Protein AF-A0A1V5RMJ8-F1 (afdb_monomer)

Neares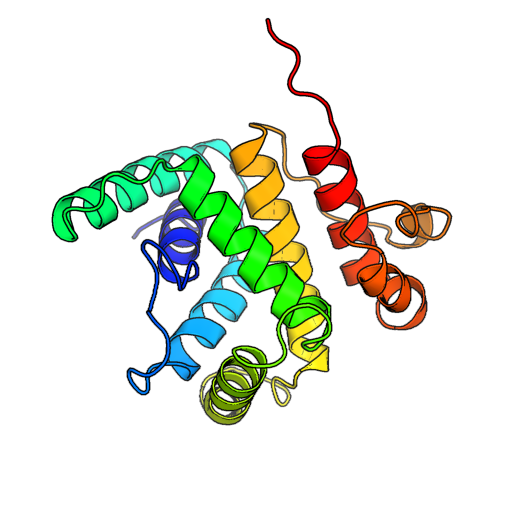t PDB structures (foldseek):
  7vg4-assembly3_E  TM=1.752E-01  e=7.466E-01  Methylorubrum extorquens AM1
  7vg4-assembly1_A  TM=1.745E-01  e=5.698E-01  Methylorubrum extorquens AM1
  2pfd-assembly1_A  TM=2.226E-01  e=5.421E+00  Rattus norvegicus

pLDDT: mean 91.09, std 10.76, range [34.94, 98.69]

Radius of gyration: 15.75 Å; Cα contacts (8 Å, |Δi|>4): 269; chains: 1; bounding box: 41×37×42 Å

Mean predicted aligned error: 4.48 Å

Foldseek 3Di:
DDDLLLVLLLLLLQLLQVALHPHPPPPCLLVNLVSLVSNLVSLVVDDDLVSNLVNNQVNRVVSCVVVVHPDDSLVSLVSLLVSLLCLLLCNPVPVPCSVSNQVNQQVCQVPDPDDRRHSLVSNQSSLSSLLSSLCSNLVHDDDQCPDLVVCLPPQCCPDPSNSSNVCSVSPSRSSSSNSNSRVSVPPDPPPD

Secondary structure (DSSP, 8-state):
---HHHHHHHHHHHH-TTTTSPPTTSS-HHHHHHHHHHHHHHHHH---HHHHHHHHHHHHHHHHHHHT----HHHHHHHHHHHHHHHHTTTSS-TTTHHHHHHHHHHHTTTSSSS---HHHHHHHHHHHHHHHHHHHHT------S-GGGGTT---TTSTTGGGGGHHHH-HHHHHHHHHHHHHHHS-----

Structure (mmCIF, N/CA/C/O backbone):
data_AF-A0A1V5RMJ8-F1
#
_entry.id   AF-A0A1V5RMJ8-F1
#
loop_
_atom_site.group_PDB
_atom_site.id
_atom_site.type_symbol
_atom_site.label_atom_id
_atom_site.label_alt_id
_atom_site.label_comp_id
_atom_site.label_asym_id
_atom_site.label_entity_id
_atom_site.label_seq_id
_atom_site.pdbx_PDB_ins_code
_atom_site.Cartn_x
_atom_site.Cartn_y
_atom_site.Cartn_z
_atom_site.occupancy
_atom_site.B_iso_or_equiv
_atom_site.auth_seq_id
_atom_site.auth_comp_id
_atom_site.auth_asym_id
_atom_site.auth_atom_id
_atom_site.pdbx_PDB_model_num
ATOM 1 N N . MET A 1 1 ? -14.281 -21.823 2.923 1.00 58.56 1 MET A N 1
ATOM 2 C CA . MET A 1 1 ? -13.078 -21.039 3.274 1.00 58.56 1 MET A CA 1
ATOM 3 C C . MET A 1 1 ? -13.040 -19.842 2.336 1.00 58.56 1 MET A C 1
ATOM 5 O O . MET A 1 1 ? -13.283 -20.073 1.155 1.00 58.56 1 MET A O 1
ATOM 9 N N . PRO A 1 2 ? -12.862 -18.602 2.822 1.00 77.19 2 PRO A N 1
ATOM 10 C CA . PRO A 1 2 ? -12.772 -17.433 1.944 1.00 77.19 2 PRO A CA 1
ATOM 11 C C . PRO A 1 2 ? -11.585 -17.572 0.977 1.00 77.19 2 PRO A C 1
ATOM 13 O O . PRO A 1 2 ? -10.580 -18.192 1.327 1.00 77.19 2 PRO A O 1
ATOM 16 N N . SER A 1 3 ? -11.717 -17.046 -0.245 1.00 93.12 3 SER A N 1
ATOM 17 C CA . SER A 1 3 ? -10.633 -17.066 -1.237 1.00 93.12 3 SER A CA 1
ATOM 18 C C . SER A 1 3 ? -9.528 -16.072 -0.864 1.00 93.12 3 SER A C 1
ATOM 20 O O . SER A 1 3 ? -9.766 -15.126 -0.111 1.00 93.12 3 SER A O 1
ATOM 22 N N . VAL A 1 4 ? -8.328 -16.252 -1.428 1.00 95.94 4 VAL A N 1
ATOM 23 C CA . VAL A 1 4 ? -7.206 -15.302 -1.281 1.00 95.94 4 VAL A CA 1
ATOM 24 C C . VAL A 1 4 ? -7.641 -13.882 -1.655 1.00 95.94 4 VAL A C 1
ATOM 26 O O . VAL A 1 4 ? -7.350 -12.940 -0.921 1.00 95.94 4 VAL A O 1
ATOM 29 N N . ASN A 1 5 ? -8.409 -13.740 -2.740 1.00 96.44 5 ASN A N 1
ATOM 30 C CA . ASN A 1 5 ? -8.900 -12.449 -3.221 1.00 96.44 5 ASN A CA 1
ATOM 31 C C . ASN A 1 5 ? -9.847 -11.777 -2.212 1.00 96.44 5 ASN A C 1
ATOM 33 O O . ASN A 1 5 ? -9.722 -10.581 -1.951 1.00 96.44 5 ASN A O 1
ATOM 37 N N . CYS A 1 6 ? -10.753 -12.547 -1.596 1.00 95.38 6 CYS A N 1
ATOM 38 C CA . CYS A 1 6 ? -11.659 -12.024 -0.572 1.00 95.38 6 CYS A CA 1
ATOM 39 C C . CYS A 1 6 ? -10.901 -11.547 0.672 1.00 95.38 6 CYS A C 1
ATOM 41 O O . CYS A 1 6 ? -11.160 -10.455 1.177 1.00 95.38 6 CYS A O 1
ATOM 43 N N . ILE A 1 7 ? -9.939 -12.347 1.144 1.00 96.44 7 ILE A N 1
ATOM 44 C CA . ILE A 1 7 ? -9.123 -11.993 2.314 1.00 96.44 7 ILE A CA 1
ATOM 45 C C . ILE A 1 7 ? -8.315 -10.725 2.019 1.00 96.44 7 ILE A C 1
ATOM 47 O O . ILE A 1 7 ? -8.260 -9.830 2.855 1.00 96.44 7 ILE A O 1
ATOM 51 N N . LEU A 1 8 ? -7.728 -10.603 0.826 1.00 97.75 8 LEU A N 1
ATOM 52 C CA . LEU A 1 8 ? -6.955 -9.420 0.448 1.00 97.75 8 LEU A CA 1
ATOM 53 C C . LEU A 1 8 ? -7.797 -8.131 0.481 1.00 97.75 8 LEU A C 1
ATOM 55 O O . LEU A 1 8 ? -7.338 -7.112 1.001 1.00 97.75 8 LEU A O 1
ATOM 59 N N . GLY A 1 9 ? -9.034 -8.181 -0.025 1.00 96.25 9 GLY A N 1
ATOM 60 C CA . GLY A 1 9 ? -9.959 -7.044 0.020 1.00 96.25 9 GLY A CA 1
ATOM 61 C C . GLY A 1 9 ? -10.303 -6.605 1.449 1.00 96.25 9 GLY A C 1
ATOM 62 O O . GLY A 1 9 ? -10.289 -5.413 1.742 1.00 96.25 9 GLY A O 1
ATOM 63 N N . ASP A 1 10 ? -10.541 -7.559 2.351 1.00 95.25 10 ASP A N 1
ATOM 64 C CA . ASP A 1 10 ? -10.806 -7.306 3.778 1.00 95.25 10 ASP A CA 1
ATOM 65 C C . ASP A 1 10 ? -9.582 -6.722 4.512 1.00 95.25 10 ASP A C 1
ATOM 67 O O . ASP A 1 10 ? -9.664 -5.745 5.263 1.00 95.25 10 ASP A O 1
ATOM 71 N N . LYS A 1 11 ? -8.392 -7.259 4.230 1.00 95.94 11 LYS A N 1
ATOM 72 C CA . LYS A 1 11 ? -7.144 -6.779 4.836 1.00 95.94 11 LYS A CA 1
ATOM 73 C C . LYS A 1 11 ? -6.843 -5.324 4.485 1.00 95.94 11 LYS A C 1
ATOM 75 O O . LYS A 1 11 ? -6.402 -4.570 5.354 1.00 95.94 11 LYS A O 1
ATOM 80 N N . LEU A 1 12 ? -7.138 -4.902 3.254 1.00 95.56 12 LEU A N 1
ATOM 81 C CA . LEU A 1 12 ? -7.001 -3.503 2.838 1.00 95.56 12 LEU A CA 1
ATOM 82 C C . LEU A 1 12 ? -7.862 -2.553 3.677 1.00 95.56 12 LEU A C 1
ATOM 84 O O . LEU A 1 12 ? -7.370 -1.501 4.089 1.00 95.56 12 LEU A O 1
ATOM 88 N N . THR A 1 13 ? -9.117 -2.915 3.970 1.00 93.94 13 THR A N 1
ATOM 89 C CA . THR A 1 13 ? -10.000 -2.061 4.784 1.00 93.94 13 THR A CA 1
ATOM 90 C C . THR A 1 13 ? -9.520 -1.946 6.227 1.00 93.94 13 THR A C 1
ATOM 92 O O . THR A 1 13 ? -9.676 -0.889 6.838 1.00 93.94 13 THR A O 1
ATOM 95 N N . ALA A 1 14 ? -8.882 -2.994 6.756 1.00 94.06 14 ALA A N 1
ATOM 96 C CA . ALA A 1 14 ? -8.317 -3.008 8.103 1.00 94.06 14 ALA A CA 1
ATOM 97 C C . ALA A 1 14 ? -7.008 -2.196 8.235 1.00 94.06 14 ALA A C 1
ATOM 99 O O . ALA A 1 14 ? -6.662 -1.769 9.340 1.00 94.06 14 ALA A O 1
ATOM 100 N N . PHE A 1 15 ? -6.289 -1.959 7.132 1.00 96.12 15 PHE A N 1
ATOM 101 C CA . PHE A 1 15 ? -5.010 -1.237 7.123 1.00 96.12 15 PHE A CA 1
ATOM 102 C C . PHE A 1 15 ? -5.142 0.297 7.043 1.00 96.12 15 PHE A C 1
ATOM 104 O O . PHE A 1 15 ? -4.156 0.973 7.288 1.00 96.12 15 PHE A O 1
ATOM 111 N N . ALA A 1 16 ? -6.315 0.863 6.733 1.00 93.44 16 ALA A N 1
ATOM 112 C CA . ALA A 1 16 ? -6.525 2.308 6.535 1.00 93.44 16 ALA A CA 1
ATOM 113 C C . ALA A 1 16 ? -6.766 3.077 7.867 1.00 93.44 16 ALA A C 1
ATOM 115 O O . ALA A 1 16 ? -7.908 3.141 8.332 1.00 93.44 16 ALA A O 1
ATOM 116 N N . PRO A 1 17 ? -5.738 3.636 8.539 1.00 91.12 17 PRO A N 1
ATOM 117 C CA . PRO A 1 17 ? -5.807 3.966 9.969 1.00 91.12 17 PRO A CA 1
ATOM 118 C C . PRO A 1 17 ? -6.638 5.215 10.312 1.00 91.12 17 PRO A C 1
ATOM 120 O O . PRO A 1 17 ? -7.010 5.395 11.472 1.00 91.12 17 PRO A O 1
ATOM 123 N N . HIS A 1 18 ? -6.958 6.065 9.334 1.00 91.81 18 HIS A N 1
ATOM 124 C CA . HIS A 1 18 ? -7.747 7.289 9.520 1.00 91.81 18 HIS A CA 1
ATOM 125 C C . HIS A 1 18 ? -9.207 7.140 9.079 1.00 91.81 18 HIS A C 1
ATOM 127 O O . HIS A 1 18 ? -9.974 8.103 9.142 1.00 91.81 18 HIS A O 1
ATOM 133 N N . THR A 1 19 ? -9.600 5.954 8.612 1.00 93.44 19 THR A N 1
ATOM 134 C CA . THR A 1 19 ? -10.944 5.686 8.092 1.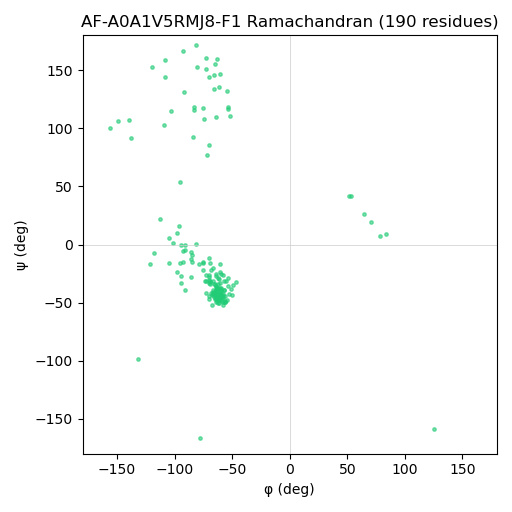00 93.44 19 THR A CA 1
ATOM 135 C C . THR A 1 19 ? -11.535 4.402 8.685 1.00 93.44 19 THR A C 1
ATOM 137 O O . THR A 1 19 ? -12.073 4.420 9.795 1.00 93.44 19 THR A O 1
ATOM 140 N N . THR A 1 20 ? -11.474 3.279 7.968 1.00 93.25 20 THR A N 1
ATOM 141 C CA . THR A 1 20 ? -12.082 2.001 8.383 1.00 93.25 20 THR A CA 1
ATOM 142 C C . THR A 1 20 ? -11.133 1.096 9.152 1.00 93.25 20 THR A C 1
ATOM 144 O O . THR A 1 20 ? -11.573 0.134 9.771 1.00 93.25 20 THR A O 1
ATOM 147 N N . GLY A 1 21 ? -9.838 1.372 9.119 1.00 89.75 21 GLY A N 1
ATOM 148 C CA . GLY A 1 21 ? -8.823 0.509 9.693 1.00 89.75 21 GLY A CA 1
ATOM 149 C C . GLY A 1 21 ? -8.705 0.608 11.207 1.00 89.75 21 GLY A C 1
ATOM 150 O O . GLY A 1 21 ? -9.571 1.130 11.926 1.00 89.75 21 GLY A O 1
ATOM 151 N N . ILE A 1 22 ? -7.607 0.044 11.695 1.00 88.19 22 ILE A N 1
ATOM 152 C CA . ILE A 1 22 ? -7.224 0.091 13.103 1.00 88.19 22 ILE A CA 1
ATOM 153 C C . ILE A 1 22 ? -6.680 1.496 13.400 1.00 88.19 22 ILE A C 1
ATOM 155 O O . ILE A 1 22 ? -5.661 1.871 12.820 1.00 88.19 22 ILE A O 1
ATOM 159 N N . PRO A 1 23 ? -7.325 2.273 14.289 1.00 87.06 23 PRO A N 1
ATOM 160 C CA . PRO A 1 23 ? -6.868 3.619 14.592 1.00 87.06 23 PRO A CA 1
ATOM 161 C C . PRO A 1 23 ? -5.594 3.594 15.439 1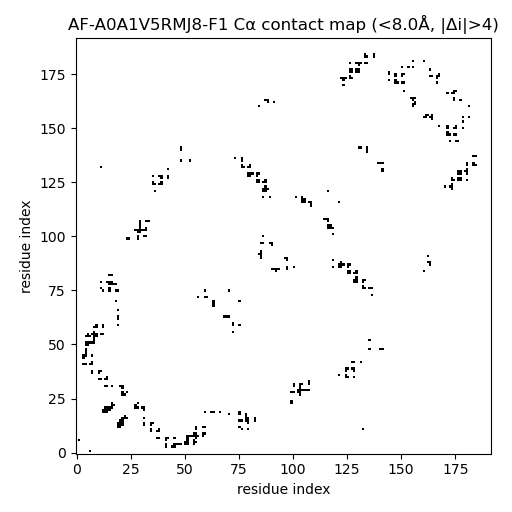.00 87.06 23 PRO A C 1
ATOM 163 O O . PRO A 1 23 ? -5.360 2.686 16.247 1.00 87.06 23 PRO A O 1
ATOM 166 N N . PHE A 1 24 ? -4.796 4.641 15.278 1.00 84.62 24 PHE A N 1
ATOM 167 C CA . PHE A 1 24 ? -3.608 4.892 16.081 1.00 84.62 24 PHE A CA 1
ATOM 168 C C . PHE A 1 24 ? -3.915 5.160 17.556 1.00 84.62 24 PHE A C 1
ATOM 170 O O . PHE A 1 24 ? -4.997 5.628 17.910 1.00 84.62 24 PHE A O 1
ATOM 177 N N . GLY A 1 25 ? -2.936 4.893 18.427 1.00 79.69 25 GLY A N 1
ATOM 178 C CA . GLY A 1 25 ? -2.992 5.286 19.838 1.00 79.69 25 GLY A CA 1
ATOM 179 C C . GLY A 1 25 ? -3.867 4.383 20.710 1.00 79.69 25 GLY A C 1
ATOM 180 O O . GLY A 1 25 ? -4.068 4.678 21.885 1.00 79.69 25 GLY A O 1
ATOM 181 N N . MET A 1 26 ? -4.361 3.268 20.165 1.00 84.31 26 MET A N 1
ATOM 182 C CA . MET A 1 26 ? -5.138 2.266 20.907 1.00 84.31 26 MET A CA 1
ATOM 183 C C . MET A 1 26 ? -4.297 1.069 21.379 1.00 84.31 26 MET A C 1
ATOM 185 O O . MET A 1 26 ? -4.857 0.058 21.807 1.00 84.31 26 MET A O 1
ATOM 189 N N . GLY A 1 27 ? -2.965 1.135 21.260 1.00 84.56 27 GLY A N 1
ATOM 190 C CA . GLY A 1 27 ? -2.071 0.021 21.602 1.00 84.56 27 GLY A CA 1
ATOM 191 C C . GLY A 1 27 ? -2.152 -1.150 20.616 1.00 84.56 27 GLY A C 1
ATOM 192 O O . GLY A 1 27 ? -1.792 -2.277 20.958 1.00 84.56 27 GLY A O 1
ATOM 193 N N . LYS A 1 28 ? -2.671 -0.904 19.405 1.00 89.50 28 LYS A N 1
ATOM 194 C CA . LYS A 1 28 ? -2.880 -1.898 18.338 1.00 89.50 28 LYS A CA 1
ATOM 195 C C . LYS A 1 28 ? -1.980 -1.658 17.123 1.00 89.50 28 LYS A C 1
ATOM 197 O O . LYS A 1 28 ? -2.258 -2.152 16.034 1.00 89.50 28 LYS A O 1
ATOM 202 N N . GLU A 1 29 ? -0.872 -0.945 17.300 1.00 91.19 29 GLU A N 1
ATOM 203 C CA . GLU A 1 29 ? 0.074 -0.616 16.227 1.00 91.19 29 GLU A CA 1
ATOM 204 C C . GLU A 1 29 ? 0.669 -1.880 15.583 1.00 91.19 29 GLU A C 1
ATOM 206 O O . GLU A 1 29 ? 0.897 -1.927 14.376 1.00 91.19 29 GLU A O 1
ATOM 211 N N . LEU A 1 30 ? 0.858 -2.943 16.373 1.00 91.19 30 LEU A N 1
ATOM 212 C CA . LEU A 1 30 ? 1.241 -4.266 15.872 1.00 91.19 30 LEU A CA 1
ATOM 213 C C . LEU A 1 30 ? 0.230 -4.805 14.851 1.00 91.19 30 LEU A C 1
ATOM 215 O O . LEU A 1 30 ? 0.620 -5.354 13.825 1.00 91.19 30 LEU A O 1
ATOM 219 N N . GLU A 1 31 ? -1.063 -4.649 15.120 1.00 91.81 31 GLU A N 1
ATOM 220 C CA . GLU A 1 31 ? -2.112 -5.186 14.258 1.00 91.81 31 GLU A CA 1
ATOM 221 C C . GLU A 1 31 ? -2.178 -4.450 12.915 1.00 91.81 31 GLU A C 1
ATOM 223 O O . GLU A 1 31 ? -2.442 -5.096 11.903 1.00 91.81 31 GLU A O 1
ATOM 228 N N . ILE A 1 32 ? -1.848 -3.150 12.874 1.00 93.19 32 ILE A N 1
ATOM 229 C CA . ILE A 1 32 ? -1.688 -2.386 11.621 1.00 93.19 32 ILE A CA 1
ATOM 230 C C . ILE A 1 32 ? -0.562 -2.994 10.773 1.00 93.19 32 ILE A C 1
ATOM 232 O O . ILE A 1 32 ? -0.742 -3.259 9.585 1.00 93.19 32 ILE A O 1
ATOM 236 N N . ILE A 1 33 ? 0.593 -3.271 11.387 1.00 93.75 33 ILE A N 1
ATOM 237 C CA . ILE A 1 33 ? 1.746 -3.842 10.677 1.00 93.75 33 ILE A CA 1
ATOM 238 C C . ILE A 1 33 ? 1.491 -5.292 10.244 1.00 93.75 33 ILE A C 1
ATOM 240 O O . ILE A 1 33 ? 1.946 -5.692 9.172 1.00 93.75 33 ILE A O 1
ATOM 244 N N . LYS A 1 34 ? 0.715 -6.067 11.011 1.00 93.00 34 LYS A N 1
ATOM 245 C CA . LYS A 1 34 ? 0.242 -7.3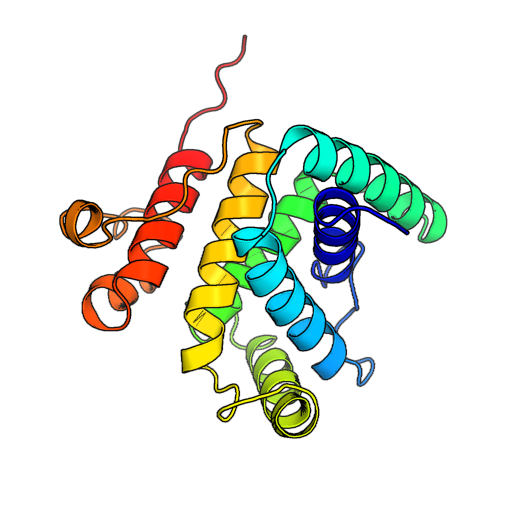88 10.570 1.00 93.00 34 LYS A CA 1
ATOM 246 C C . LYS A 1 34 ? -0.646 -7.285 9.332 1.00 93.00 34 LYS A C 1
ATOM 248 O O . LYS A 1 34 ? -0.440 -8.066 8.410 1.00 93.00 34 LYS A O 1
ATOM 253 N N . GLN A 1 35 ? -1.559 -6.306 9.263 1.00 95.88 35 GLN A N 1
ATOM 254 C CA . GLN A 1 35 ? -2.359 -6.111 8.046 1.00 95.88 35 GLN A CA 1
ATOM 255 C C . GLN A 1 35 ? -1.461 -5.812 6.841 1.00 95.88 35 GLN A C 1
ATOM 257 O O . GLN A 1 35 ? -1.635 -6.432 5.799 1.00 95.88 35 GLN A O 1
ATOM 262 N N . LEU A 1 36 ? -0.461 -4.933 6.988 1.00 96.50 36 LEU A N 1
ATOM 263 C CA . LEU A 1 36 ? 0.496 -4.631 5.916 1.00 96.50 36 LEU A CA 1
ATOM 264 C C . LEU A 1 36 ? 1.247 -5.881 5.428 1.00 96.50 36 LEU A C 1
ATOM 266 O O . LEU A 1 36 ? 1.394 -6.094 4.223 1.00 96.50 36 LEU A O 1
ATOM 270 N N . TYR A 1 37 ? 1.739 -6.692 6.366 1.00 93.88 37 TYR A N 1
ATOM 271 C CA . TYR A 1 37 ? 2.435 -7.936 6.051 1.00 93.88 37 TYR A CA 1
ATOM 272 C C . TYR A 1 37 ? 1.517 -8.913 5.304 1.00 93.88 37 TYR A C 1
ATOM 274 O O . TYR A 1 37 ? 1.880 -9.391 4.228 1.00 93.88 37 TYR A O 1
ATOM 282 N N . ASP A 1 38 ? 0.311 -9.148 5.831 1.00 95.00 38 ASP A N 1
ATOM 283 C CA . ASP A 1 38 ? -0.683 -10.037 5.226 1.00 95.00 38 ASP A CA 1
ATOM 284 C C . ASP A 1 38 ? -1.057 -9.575 3.811 1.00 95.00 38 ASP A C 1
ATOM 286 O O . ASP A 1 38 ? -1.076 -10.391 2.891 1.00 95.00 38 ASP A O 1
ATOM 290 N N . ILE A 1 39 ? -1.292 -8.271 3.607 1.00 97.38 39 ILE A N 1
ATOM 291 C CA . ILE A 1 39 ? -1.570 -7.692 2.283 1.00 97.38 39 ILE A CA 1
ATOM 292 C C . ILE A 1 39 ? -0.434 -8.020 1.321 1.00 97.38 39 ILE A C 1
ATOM 294 O O . ILE A 1 39 ? -0.695 -8.514 0.228 1.00 97.38 39 ILE A O 1
ATOM 298 N N . SER A 1 40 ? 0.820 -7.791 1.715 1.00 94.94 40 SER A N 1
ATOM 299 C CA . SER A 1 40 ? 1.967 -8.054 0.842 1.00 94.94 40 SER A CA 1
ATOM 300 C C . SER A 1 40 ? 2.064 -9.519 0.422 1.00 94.94 40 SER A C 1
ATOM 302 O O . SER A 1 40 ? 2.385 -9.790 -0.732 1.00 94.94 40 SER A O 1
ATOM 304 N N . VAL A 1 41 ? 1.791 -10.457 1.332 1.00 93.62 41 VAL A N 1
ATOM 305 C CA . VAL A 1 41 ? 1.812 -11.898 1.030 1.00 93.62 41 VAL A CA 1
ATOM 306 C C . VAL A 1 41 ? 0.643 -12.282 0.120 1.00 93.62 41 VAL A C 1
ATOM 308 O O . VAL A 1 41 ? 0.818 -13.004 -0.861 1.00 93.62 41 VAL A O 1
ATOM 311 N N . LEU A 1 42 ? -0.556 -11.781 0.413 1.00 96.62 42 LEU A N 1
ATOM 312 C CA . LEU A 1 42 ? -1.766 -12.082 -0.353 1.00 96.62 42 LEU A CA 1
ATOM 313 C C . LEU A 1 42 ? -1.737 -11.451 -1.751 1.00 96.62 42 LEU A C 1
ATOM 315 O O . LEU A 1 42 ? -2.219 -12.065 -2.699 1.00 96.62 42 LEU A O 1
ATOM 319 N N . VAL A 1 43 ? -1.128 -10.271 -1.909 1.00 96.38 43 VAL A N 1
ATOM 320 C CA . VAL A 1 43 ? -0.870 -9.640 -3.215 1.00 96.38 43 VAL A CA 1
ATOM 321 C C . VAL A 1 43 ? -0.052 -10.559 -4.111 1.00 96.38 43 VAL A C 1
ATOM 323 O O . VAL A 1 43 ? -0.336 -10.665 -5.302 1.00 96.38 43 VAL A O 1
ATOM 326 N N . ASP A 1 44 ? 0.932 -11.270 -3.576 1.00 93.75 44 ASP A N 1
ATOM 327 C CA . ASP A 1 44 ? 1.728 -12.176 -4.400 1.00 93.75 44 ASP A CA 1
ATOM 328 C C . ASP A 1 44 ? 0.917 -13.405 -4.844 1.00 93.75 44 ASP A C 1
ATOM 330 O O . ASP A 1 44 ? 1.140 -13.913 -5.946 1.00 93.75 44 ASP A O 1
ATOM 334 N N . ALA A 1 45 ? -0.088 -13.812 -4.062 1.00 94.81 45 ALA A N 1
ATOM 335 C CA . ALA A 1 45 ? -0.923 -14.989 -4.306 1.00 94.81 45 ALA A CA 1
ATOM 336 C C . ALA A 1 45 ? -2.254 -14.723 -5.044 1.00 94.81 45 ALA A C 1
ATOM 338 O O . ALA A 1 45 ? -2.862 -15.677 -5.523 1.00 94.81 45 ALA A O 1
ATOM 339 N N . HIS A 1 46 ? -2.72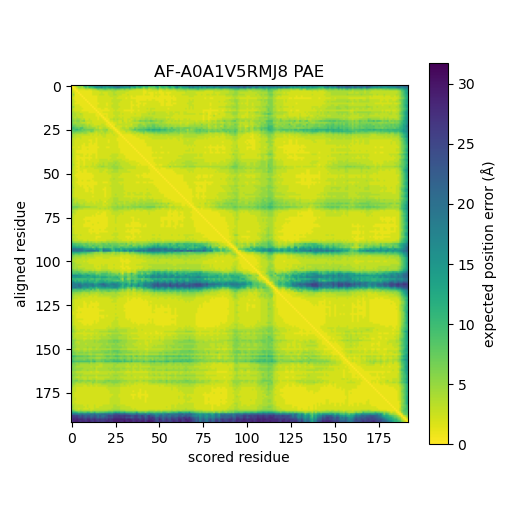7 -13.474 -5.135 1.00 96.44 46 HIS A N 1
ATOM 340 C CA . HIS A 1 46 ? -4.027 -13.164 -5.749 1.00 96.44 46 HIS A CA 1
ATOM 341 C C . HIS A 1 46 ? -4.046 -13.477 -7.254 1.00 96.44 46 HIS A C 1
ATOM 343 O O . HIS A 1 46 ? -3.058 -13.272 -7.962 1.00 96.44 46 HIS A O 1
ATOM 349 N N . ASP A 1 47 ? -5.180 -13.918 -7.776 1.00 94.75 47 ASP A N 1
ATOM 350 C CA . ASP A 1 47 ? -5.331 -14.274 -9.194 1.00 94.75 47 ASP A CA 1
ATOM 351 C C . ASP A 1 47 ? -6.424 -13.470 -9.910 1.00 94.75 47 ASP A C 1
ATOM 353 O O . ASP A 1 47 ? -6.401 -13.374 -11.137 1.00 94.75 47 ASP A O 1
ATOM 357 N N . ASN A 1 48 ? -7.329 -12.827 -9.165 1.00 95.06 48 ASN A N 1
ATOM 358 C CA . ASN A 1 48 ? -8.419 -12.039 -9.725 1.00 95.06 48 ASN A CA 1
ATOM 359 C C . ASN A 1 48 ? -8.647 -10.741 -8.936 1.00 95.06 48 ASN A C 1
ATOM 361 O O . ASN A 1 48 ? -9.192 -10.739 -7.831 1.00 95.06 48 ASN A O 1
ATOM 365 N N . LEU A 1 49 ? -8.258 -9.613 -9.534 1.00 96.50 49 LEU A N 1
ATOM 366 C CA . LEU A 1 49 ? -8.402 -8.291 -8.924 1.00 96.50 49 LEU A CA 1
ATOM 367 C C . LEU A 1 49 ? -9.866 -7.819 -8.836 1.00 96.50 49 LEU A C 1
ATOM 369 O O . LEU A 1 49 ? -10.196 -7.042 -7.941 1.00 96.50 49 LEU A O 1
ATOM 373 N N . ASP A 1 50 ? -10.759 -8.287 -9.713 1.00 96.38 50 ASP A N 1
ATOM 374 C CA . ASP A 1 50 ? -12.182 -7.931 -9.633 1.00 96.38 50 ASP A CA 1
ATOM 375 C C . ASP A 1 50 ? -12.863 -8.587 -8.425 1.00 96.38 50 ASP A C 1
ATOM 377 O O . ASP A 1 50 ? -13.705 -7.958 -7.775 1.00 96.38 50 ASP A O 1
ATOM 381 N N . ASP A 1 51 ? -12.438 -9.796 -8.047 1.00 96.75 51 ASP A N 1
ATOM 382 C CA . ASP A 1 51 ? -12.884 -10.439 -6.806 1.00 96.75 51 ASP A CA 1
ATOM 383 C C . ASP A 1 51 ? -12.365 -9.678 -5.576 1.00 96.75 51 ASP A C 1
ATOM 385 O O . ASP A 1 51 ? -13.119 -9.454 -4.624 1.00 96.75 51 ASP A O 1
ATOM 389 N N . VAL A 1 52 ? -11.103 -9.219 -5.611 1.00 98.00 52 VAL A N 1
ATOM 390 C CA . VAL A 1 52 ? -10.526 -8.361 -4.556 1.00 98.00 52 VAL A CA 1
ATOM 391 C C . VAL A 1 52 ? -11.350 -7.085 -4.414 1.00 98.00 52 VAL A C 1
ATOM 393 O O . VAL A 1 52 ? -11.737 -6.727 -3.303 1.00 98.00 52 VAL A O 1
ATOM 396 N N . TYR A 1 53 ? -11.660 -6.415 -5.527 1.00 97.88 53 TYR A N 1
ATOM 397 C CA . TYR A 1 53 ? -12.446 -5.184 -5.518 1.00 97.88 53 TYR A CA 1
ATOM 398 C C . TYR A 1 53 ? -13.868 -5.401 -5.002 1.00 97.88 53 TYR A C 1
ATOM 400 O O . TYR A 1 53 ? -14.350 -4.626 -4.179 1.00 97.88 53 TYR A O 1
ATOM 408 N N . THR A 1 54 ? -14.541 -6.457 -5.458 1.00 97.19 54 THR A N 1
ATOM 409 C CA . THR A 1 54 ? -15.907 -6.778 -5.022 1.00 97.19 54 THR A CA 1
ATOM 410 C C . THR A 1 54 ? -15.946 -7.014 -3.516 1.00 97.19 54 THR A C 1
ATOM 412 O O . THR A 1 54 ? -16.797 -6.451 -2.823 1.00 97.19 54 THR A O 1
ATOM 415 N N . SER A 1 55 ? -14.982 -7.780 -2.998 1.00 96.75 55 SER A N 1
ATOM 416 C CA . SER A 1 55 ? -14.838 -8.011 -1.560 1.00 96.75 55 SER A CA 1
ATOM 417 C C . SER A 1 55 ? -14.523 -6.718 -0.808 1.00 96.75 55 SER A C 1
ATOM 419 O O . SER A 1 55 ? -15.178 -6.416 0.184 1.00 96.75 55 SER A O 1
ATOM 421 N N . TYR A 1 56 ? -13.580 -5.918 -1.311 1.00 98.00 56 TYR A N 1
ATOM 422 C CA . TYR A 1 56 ? -13.209 -4.628 -0.729 1.00 98.00 56 TYR A CA 1
ATOM 423 C C . TYR A 1 56 ? -14.419 -3.693 -0.596 1.00 98.00 56 TYR A C 1
ATOM 425 O O . TYR A 1 56 ? -14.673 -3.157 0.480 1.00 98.00 56 TYR A O 1
ATOM 433 N N . ILE A 1 57 ? -15.211 -3.529 -1.662 1.00 97.94 57 ILE A N 1
ATOM 434 C CA . ILE A 1 57 ? -16.397 -2.663 -1.655 1.00 97.94 57 ILE A CA 1
ATOM 435 C C . ILE A 1 57 ? -17.461 -3.168 -0.676 1.00 97.94 57 ILE A C 1
ATOM 437 O O . ILE A 1 57 ? -18.103 -2.356 -0.005 1.00 97.94 57 ILE A O 1
ATOM 441 N N . ALA A 1 58 ? -17.665 -4.483 -0.584 1.00 96.75 58 ALA A N 1
ATOM 442 C CA . ALA A 1 58 ? -18.607 -5.056 0.371 1.00 96.75 58 ALA A CA 1
ATOM 443 C C . ALA A 1 58 ? -18.166 -4.784 1.819 1.00 96.75 58 ALA A C 1
ATOM 445 O O . ALA A 1 58 ? -18.955 -4.256 2.607 1.00 96.75 58 ALA A O 1
ATOM 446 N N . THR A 1 59 ? -16.901 -5.068 2.144 1.00 96.19 59 THR A N 1
ATOM 447 C CA . THR A 1 59 ? -16.352 -4.867 3.491 1.00 96.19 59 THR A CA 1
ATOM 448 C C . THR A 1 59 ? -16.317 -3.392 3.874 1.00 96.19 59 THR A C 1
ATOM 450 O O . THR A 1 59 ? -16.791 -3.027 4.948 1.00 96.19 59 THR A O 1
ATOM 453 N N . VAL A 1 60 ? -15.831 -2.511 2.994 1.00 97.25 60 VAL A N 1
ATOM 454 C CA . VAL A 1 60 ? -15.683 -1.086 3.321 1.00 97.25 60 VAL A CA 1
ATOM 455 C C . VAL A 1 60 ? -17.038 -0.433 3.588 1.00 97.25 60 VAL A C 1
ATOM 457 O O . VAL A 1 60 ? -17.168 0.350 4.523 1.00 97.25 60 VAL A O 1
ATOM 460 N N . LYS A 1 61 ? -18.081 -0.795 2.826 1.00 96.62 61 LYS A N 1
ATOM 461 C CA . LYS A 1 61 ? -19.445 -0.296 3.051 1.00 96.62 61 LYS A CA 1
ATOM 462 C C . LYS A 1 61 ? -19.994 -0.758 4.397 1.00 96.62 61 LYS A C 1
ATOM 464 O O . LYS A 1 61 ? -20.617 0.041 5.093 1.00 96.62 61 LYS A O 1
ATOM 469 N N . ALA A 1 62 ? -19.755 -2.017 4.763 1.00 95.81 62 ALA A N 1
ATOM 470 C CA . ALA A 1 62 ? -20.169 -2.552 6.054 1.00 95.81 62 ALA A CA 1
ATOM 471 C C . ALA A 1 62 ? -19.448 -1.848 7.218 1.00 95.81 62 ALA A C 1
ATOM 473 O O . ALA A 1 62 ? -20.108 -1.400 8.154 1.00 95.81 62 ALA A O 1
ATOM 474 N N . GLU A 1 63 ? -18.127 -1.672 7.130 1.00 95.31 63 GLU A N 1
ATOM 475 C CA . GLU A 1 63 ? -17.319 -0.976 8.144 1.00 95.31 63 GLU A CA 1
ATOM 476 C C . GLU A 1 63 ? -17.714 0.497 8.302 1.00 95.31 63 GLU A C 1
ATOM 478 O O . GLU A 1 63 ? -17.890 0.982 9.421 1.00 95.31 63 GLU A O 1
ATOM 483 N N . LEU A 1 64 ? -17.895 1.220 7.192 1.00 95.81 64 LEU A N 1
ATOM 484 C CA . LEU A 1 64 ? -18.324 2.620 7.213 1.00 95.81 64 LEU A CA 1
ATOM 485 C C . LEU A 1 64 ? -19.709 2.775 7.848 1.00 95.81 64 LEU A C 1
ATOM 487 O O . LEU A 1 64 ? -19.897 3.658 8.686 1.00 95.81 64 LEU A O 1
ATOM 491 N N . ALA A 1 65 ? -20.654 1.894 7.501 1.00 95.31 65 ALA A N 1
ATOM 492 C CA . ALA A 1 65 ? -21.989 1.883 8.092 1.00 95.31 65 ALA A CA 1
ATOM 493 C C . ALA A 1 65 ? -21.942 1.573 9.595 1.00 95.31 65 ALA A C 1
ATOM 495 O O . ALA A 1 65 ? -22.564 2.284 10.383 1.00 95.31 65 ALA A O 1
ATOM 496 N N . TYR A 1 66 ? -21.163 0.566 10.002 1.00 93.31 66 TYR A N 1
ATOM 497 C CA . TYR A 1 66 ? -20.980 0.202 11.409 1.00 93.31 66 TYR A CA 1
ATOM 498 C C . TYR A 1 66 ? -20.391 1.354 12.238 1.00 93.31 66 TYR A C 1
ATOM 500 O O . TYR A 1 66 ? -20.800 1.577 13.376 1.00 93.31 66 TYR A O 1
ATOM 508 N N . ARG A 1 67 ? -19.466 2.125 11.655 1.00 92.50 67 ARG A N 1
ATOM 509 C CA . ARG A 1 67 ? -18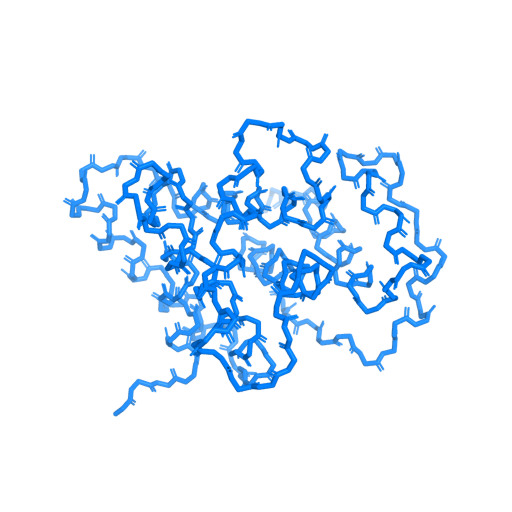.807 3.272 12.304 1.00 92.50 67 ARG A CA 1
ATOM 510 C C . ARG A 1 67 ? -19.585 4.587 12.186 1.00 92.50 67 ARG A C 1
ATOM 512 O O . ARG A 1 67 ? -19.169 5.580 12.776 1.00 92.50 67 ARG A O 1
ATOM 519 N N . GLY A 1 68 ? -20.677 4.620 11.418 1.00 93.94 68 GLY A N 1
ATOM 520 C CA . GLY A 1 68 ? -21.439 5.843 11.145 1.00 93.94 68 GLY A CA 1
ATOM 521 C C . GLY A 1 68 ? -20.658 6.898 10.350 1.00 93.94 68 GLY A C 1
ATOM 522 O O . GLY A 1 68 ? -20.923 8.093 10.485 1.00 93.94 68 GLY A O 1
ATOM 523 N N . LEU A 1 69 ? -19.676 6.484 9.542 1.00 93.56 69 LEU A N 1
ATOM 524 C CA . LEU A 1 69 ? -18.818 7.384 8.770 1.00 93.56 69 LEU A CA 1
ATOM 525 C C . LEU A 1 69 ? -19.394 7.638 7.374 1.00 93.56 69 LEU A C 1
ATOM 527 O O . LEU A 1 69 ? -19.696 6.709 6.631 1.00 93.56 69 LEU A O 1
ATOM 531 N N . SER A 1 70 ? -19.467 8.909 6.979 1.00 92.94 70 SER A N 1
ATOM 532 C CA . SER A 1 70 ? -19.870 9.333 5.627 1.00 92.94 70 SER A CA 1
ATOM 533 C C . SER A 1 70 ? -18.649 9.573 4.730 1.00 92.94 70 SER A C 1
ATOM 535 O O . SER A 1 70 ? -18.465 10.658 4.183 1.00 92.94 70 SER A O 1
ATOM 537 N N . VAL A 1 71 ? -17.772 8.573 4.633 1.00 94.81 71 VAL A N 1
ATOM 538 C CA . VAL A 1 71 ? -16.542 8.602 3.821 1.00 94.81 71 VAL A CA 1
ATOM 539 C C . VAL A 1 71 ? -16.730 7.687 2.611 1.00 94.81 71 VAL A C 1
ATOM 541 O O . VAL A 1 71 ? -17.384 6.656 2.725 1.00 94.81 71 VAL A O 1
ATOM 544 N N . SER A 1 72 ? -16.192 8.042 1.442 1.00 96.56 72 SER A N 1
ATOM 545 C CA . SER A 1 72 ? -16.309 7.185 0.255 1.00 96.56 72 SER A CA 1
ATOM 546 C C . SER A 1 72 ? -15.271 6.046 0.264 1.00 96.56 72 SER A C 1
ATOM 548 O O . SER A 1 72 ? -14.185 6.224 0.827 1.00 96.56 72 SER A O 1
ATOM 550 N N . PRO A 1 73 ? -15.543 4.893 -0.378 1.00 96.75 73 PRO A N 1
ATOM 551 C CA . PRO A 1 73 ? -14.552 3.826 -0.570 1.00 96.75 73 PRO A CA 1
ATOM 552 C C . PRO A 1 73 ? -13.224 4.315 -1.166 1.00 96.75 73 PRO A C 1
ATOM 554 O O . PRO A 1 73 ? -12.151 3.898 -0.744 1.00 96.75 73 PRO A O 1
ATOM 557 N N . GLU A 1 74 ? -13.278 5.253 -2.107 1.00 96.81 74 GLU A N 1
ATOM 558 C CA . GLU A 1 74 ? -12.105 5.856 -2.746 1.00 96.81 74 GLU A CA 1
ATOM 559 C C . GLU A 1 74 ? -11.252 6.613 -1.728 1.00 96.81 74 GLU A C 1
ATOM 561 O O . GLU A 1 74 ? -10.022 6.558 -1.767 1.00 96.81 74 GLU A O 1
ATOM 566 N N . ARG A 1 75 ? -11.893 7.289 -0.766 1.00 97.25 75 ARG A N 1
ATOM 567 C CA . ARG A 1 75 ? -11.179 7.984 0.303 1.00 97.25 75 ARG A CA 1
ATOM 568 C C . ARG A 1 75 ? -10.529 7.014 1.291 1.00 97.25 75 ARG A C 1
ATOM 570 O O . ARG A 1 75 ? -9.464 7.337 1.812 1.00 97.25 75 ARG A O 1
ATOM 577 N N . VAL A 1 76 ? -11.112 5.834 1.501 1.00 97.81 76 VAL A N 1
ATOM 578 C CA . VAL A 1 76 ? -10.484 4.749 2.277 1.00 97.81 76 VAL A CA 1
ATOM 579 C C . VAL A 1 76 ? -9.261 4.192 1.538 1.00 97.81 76 VAL A C 1
ATOM 581 O O . VAL A 1 76 ? -8.205 4.042 2.146 1.00 97.81 76 VAL A O 1
ATOM 584 N N . LEU A 1 77 ? -9.341 3.969 0.220 1.00 98.12 77 LEU A N 1
ATOM 585 C CA . LEU A 1 77 ? -8.166 3.595 -0.585 1.00 98.12 77 LEU A CA 1
ATOM 586 C C . LEU A 1 77 ? -7.069 4.667 -0.528 1.00 98.12 77 LEU A C 1
ATOM 588 O O . LEU A 1 77 ? -5.889 4.335 -0.428 1.00 98.12 77 LEU A O 1
ATOM 592 N N . GLN A 1 78 ? -7.440 5.950 -0.546 1.00 97.50 78 GLN A N 1
ATOM 593 C CA . GLN A 1 78 ? -6.475 7.041 -0.410 1.00 97.50 78 GLN A CA 1
ATOM 594 C C . GLN A 1 78 ? -5.778 7.036 0.958 1.00 97.50 78 GLN A C 1
ATOM 596 O O . GLN A 1 78 ? -4.588 7.334 1.037 1.00 97.50 78 GLN A O 1
ATOM 601 N N . ASP A 1 79 ? -6.491 6.684 2.025 1.00 96.81 79 ASP A N 1
ATOM 602 C CA . ASP A 1 79 ? -5.912 6.506 3.358 1.00 96.81 79 ASP A CA 1
ATOM 603 C C . ASP A 1 79 ? -4.907 5.338 3.380 1.00 96.81 79 ASP A C 1
ATOM 605 O O . ASP A 1 79 ? -3.775 5.505 3.836 1.00 96.81 79 ASP A O 1
ATOM 609 N N . THR A 1 80 ? -5.239 4.202 2.752 1.00 97.69 80 THR A N 1
ATOM 610 C CA . THR A 1 80 ? -4.292 3.088 2.536 1.00 97.69 80 THR A CA 1
ATOM 611 C C . THR A 1 80 ? -3.041 3.523 1.757 1.00 97.69 80 THR A C 1
ATOM 613 O O . THR A 1 80 ? -1.917 3.161 2.128 1.00 97.69 80 THR A O 1
ATOM 616 N N . ILE A 1 81 ? -3.206 4.311 0.688 1.00 97.69 81 ILE A N 1
ATOM 617 C CA . ILE A 1 81 ? -2.092 4.853 -0.109 1.00 97.69 81 ILE A CA 1
ATOM 618 C C . ILE A 1 81 ? -1.207 5.749 0.760 1.00 97.69 81 ILE A C 1
ATOM 620 O O . ILE A 1 81 ? 0.013 5.589 0.761 1.00 97.69 81 ILE A O 1
ATOM 624 N N . ASN A 1 82 ? -1.801 6.654 1.538 1.00 95.31 82 ASN A N 1
ATOM 625 C CA . ASN A 1 82 ? -1.063 7.581 2.395 1.00 95.31 82 ASN A CA 1
ATOM 626 C C . ASN A 1 82 ? -0.273 6.838 3.482 1.00 95.31 82 ASN A C 1
ATOM 628 O O . ASN A 1 82 ? 0.926 7.079 3.635 1.00 95.31 82 ASN A O 1
ATOM 632 N N . ALA A 1 83 ? -0.904 5.879 4.167 1.00 95.19 83 ALA A N 1
ATOM 633 C CA . ALA A 1 83 ? -0.245 5.019 5.150 1.00 95.19 83 ALA A CA 1
ATOM 634 C C . ALA A 1 83 ? 0.953 4.269 4.541 1.00 95.19 83 ALA A C 1
ATOM 636 O O . ALA A 1 83 ? 2.052 4.255 5.100 1.00 95.19 83 ALA A O 1
ATOM 637 N N . SER A 1 84 ? 0.770 3.718 3.338 1.00 97.19 84 SER A N 1
ATOM 638 C CA . SER A 1 84 ? 1.836 3.040 2.594 1.00 97.19 84 SER A CA 1
ATOM 639 C C . SER A 1 84 ? 2.998 3.982 2.263 1.00 97.19 84 SER A C 1
ATOM 641 O O . SER A 1 84 ? 4.160 3.636 2.471 1.00 97.19 84 SER A O 1
ATOM 643 N N . VAL A 1 85 ? 2.710 5.203 1.808 1.00 95.62 85 VAL A N 1
ATOM 644 C CA . VAL A 1 85 ? 3.731 6.218 1.500 1.00 95.62 85 VAL A CA 1
ATOM 645 C C . VAL A 1 85 ? 4.496 6.637 2.755 1.00 95.62 85 VAL A C 1
ATOM 647 O O . VAL A 1 85 ? 5.720 6.786 2.707 1.00 95.62 85 VAL A O 1
ATOM 650 N N . PHE A 1 86 ? 3.826 6.794 3.898 1.00 93.31 86 PHE A N 1
ATOM 651 C CA . PHE A 1 86 ? 4.485 7.143 5.161 1.00 93.31 86 PHE A CA 1
ATOM 652 C C . PHE A 1 86 ? 5.481 6.065 5.594 1.00 93.31 86 PHE A C 1
ATOM 654 O O . PHE A 1 86 ? 6.614 6.391 5.960 1.00 93.31 86 PHE A O 1
ATOM 661 N N . ILE A 1 87 ? 5.106 4.792 5.458 1.00 94.81 87 ILE A N 1
ATOM 662 C CA . ILE A 1 87 ? 5.983 3.653 5.752 1.00 94.81 87 ILE A CA 1
ATOM 663 C C . ILE A 1 87 ? 7.138 3.576 4.746 1.00 94.81 87 ILE A C 1
ATOM 665 O O . ILE A 1 87 ? 8.301 3.557 5.149 1.00 94.81 87 ILE A O 1
ATOM 669 N N . ALA A 1 88 ? 6.844 3.590 3.443 1.00 95.75 88 ALA A N 1
ATOM 670 C CA . ALA A 1 88 ? 7.850 3.470 2.384 1.00 95.75 88 ALA A CA 1
ATOM 671 C C . ALA A 1 88 ? 8.872 4.620 2.395 1.00 95.75 88 ALA A C 1
ATOM 673 O O . ALA A 1 88 ? 10.053 4.420 2.113 1.00 95.75 88 ALA A O 1
ATOM 674 N N . SER A 1 89 ? 8.435 5.825 2.769 1.00 93.06 89 SER A N 1
ATOM 675 C CA . SER A 1 89 ? 9.290 7.007 2.907 1.00 93.06 89 SER A CA 1
ATOM 676 C C . SER A 1 89 ? 10.060 7.065 4.227 1.00 93.06 89 SER A C 1
ATOM 678 O O . SER A 1 89 ? 10.781 8.034 4.458 1.00 93.06 89 SER A O 1
ATOM 680 N N . ARG A 1 90 ? 9.907 6.065 5.102 1.00 89.25 90 ARG A N 1
ATOM 681 C CA . ARG A 1 90 ? 10.490 6.029 6.449 1.00 89.25 90 ARG A CA 1
ATOM 682 C C . ARG A 1 90 ? 10.196 7.293 7.280 1.00 89.25 90 ARG A C 1
ATOM 684 O O . ARG A 1 90 ? 11.080 7.811 7.960 1.00 89.25 90 ARG A O 1
ATOM 691 N N . GLY A 1 91 ? 8.965 7.804 7.203 1.00 82.19 91 GLY A N 1
ATOM 692 C CA . GLY A 1 91 ? 8.509 8.948 8.002 1.00 82.19 91 GLY A CA 1
ATOM 693 C C . GLY A 1 91 ? 8.850 10.329 7.445 1.00 82.19 91 GLY A C 1
ATOM 694 O O . GLY A 1 91 ? 8.618 11.328 8.119 1.00 82.19 91 GLY A O 1
ATOM 695 N N . HIS A 1 92 ? 9.357 10.432 6.212 1.00 83.06 92 HIS A N 1
ATOM 696 C CA . HIS A 1 92 ? 9.667 11.734 5.608 1.00 83.06 92 HIS A CA 1
ATOM 697 C C . HIS A 1 92 ? 8.436 12.615 5.325 1.00 83.06 92 HIS A C 1
ATOM 699 O O . HIS A 1 92 ? 8.600 13.824 5.173 1.00 83.06 92 HIS A O 1
ATOM 705 N N . TYR A 1 93 ? 7.237 12.033 5.236 1.00 79.31 93 TYR A N 1
ATOM 706 C CA . TYR A 1 93 ? 5.989 12.758 4.953 1.00 79.31 93 TYR A CA 1
ATOM 707 C C . TYR A 1 93 ? 5.075 12.960 6.170 1.00 79.31 93 TYR A C 1
ATOM 709 O O . TYR A 1 93 ? 4.184 13.799 6.112 1.00 79.31 93 TYR A O 1
ATOM 717 N N . SER A 1 94 ? 5.297 12.229 7.264 1.00 69.75 94 SER A N 1
ATOM 718 C CA . SER A 1 94 ? 4.575 12.408 8.528 1.00 69.75 94 SER A CA 1
ATOM 719 C C . SER A 1 94 ? 5.503 12.040 9.681 1.00 69.75 94 SER A C 1
ATOM 721 O O . SER A 1 94 ? 5.817 10.865 9.884 1.00 69.75 94 SER A O 1
ATOM 723 N N . SER A 1 95 ? 5.986 13.051 10.406 1.00 68.12 95 SER A N 1
ATOM 724 C CA . SER A 1 95 ? 6.912 12.862 11.530 1.00 68.12 95 SER A CA 1
ATOM 725 C C . SER A 1 95 ? 6.236 12.268 12.763 1.00 68.12 95 SER A C 1
ATOM 727 O O . SER A 1 95 ? 6.904 11.603 13.553 1.00 68.12 95 SER A O 1
ATOM 729 N N . ASP A 1 96 ? 4.928 12.479 12.912 1.00 82.00 96 ASP A N 1
ATOM 730 C CA . ASP A 1 96 ? 4.223 12.242 14.175 1.00 82.00 96 ASP A CA 1
ATOM 731 C C . ASP A 1 96 ? 3.594 10.842 14.225 1.00 82.00 96 ASP A C 1
ATOM 733 O O . ASP A 1 96 ? 3.580 10.200 15.275 1.00 82.00 96 ASP A O 1
ATOM 737 N N . GLU A 1 97 ? 3.149 10.315 13.079 1.00 84.56 97 GLU A N 1
ATOM 738 C CA . GLU A 1 97 ? 2.591 8.959 12.968 1.00 84.56 97 GLU A CA 1
ATOM 739 C C . GLU A 1 97 ? 3.671 7.890 12.766 1.00 84.56 97 GLU A C 1
ATOM 741 O O . GLU A 1 97 ? 3.503 6.735 13.163 1.00 84.56 97 GLU A O 1
ATOM 746 N N . TYR A 1 98 ? 4.813 8.247 12.169 1.00 89.88 98 TYR A N 1
ATOM 747 C CA . TYR A 1 98 ? 5.875 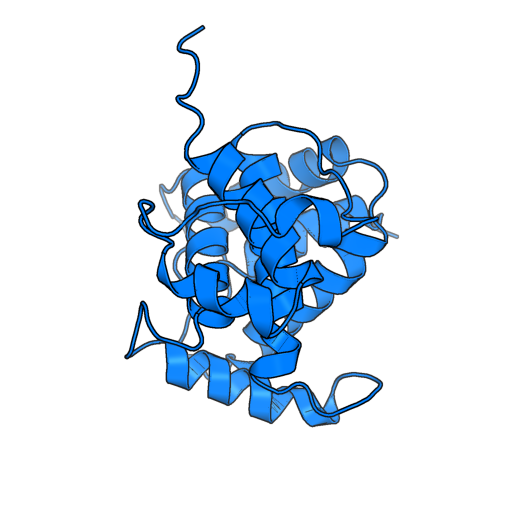7.281 11.884 1.00 89.88 98 TYR A CA 1
ATOM 748 C C . TYR A 1 98 ? 6.400 6.510 13.112 1.00 89.88 98 TYR A C 1
ATOM 750 O O . TYR A 1 98 ? 6.587 5.290 13.013 1.00 89.88 98 TYR A O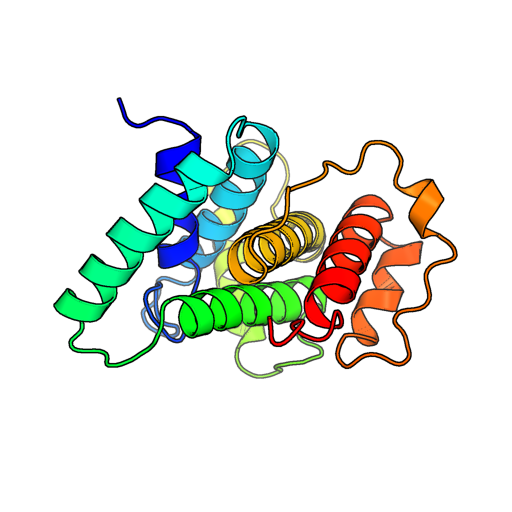 1
ATOM 758 N N . PRO A 1 99 ? 6.565 7.134 14.295 1.00 91.12 99 PRO A N 1
ATOM 759 C CA . PRO A 1 99 ? 6.890 6.418 15.527 1.00 91.12 99 PRO A CA 1
ATOM 760 C C . PRO A 1 99 ? 5.909 5.290 15.884 1.00 91.12 99 PRO A C 1
ATOM 762 O O . PRO A 1 99 ? 6.338 4.277 16.444 1.00 91.12 99 PRO A O 1
ATOM 765 N N . LEU A 1 100 ? 4.625 5.421 15.533 1.00 91.69 100 LEU A N 1
ATOM 766 C CA . LEU A 1 100 ? 3.601 4.402 15.788 1.00 91.69 100 LEU A CA 1
ATOM 767 C C . LEU A 1 100 ? 3.782 3.196 14.863 1.00 91.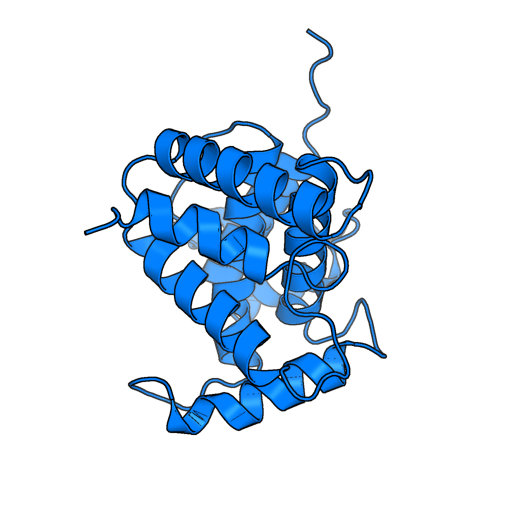69 100 LEU A C 1
ATOM 769 O O . LEU A 1 100 ? 3.751 2.052 15.320 1.00 91.69 100 LEU A O 1
ATOM 773 N N . TYR A 1 101 ? 4.094 3.423 13.586 1.00 91.94 101 TYR A N 1
ATOM 774 C CA . TYR A 1 101 ? 4.469 2.335 12.679 1.00 91.94 101 TYR A CA 1
ATOM 775 C C . TYR A 1 101 ? 5.736 1.609 13.161 1.00 91.94 101 TYR A C 1
ATOM 777 O O . TYR A 1 101 ? 5.763 0.377 13.202 1.00 91.94 101 TYR A O 1
ATOM 785 N N . LEU A 1 102 ? 6.762 2.346 13.611 1.00 91.06 102 LEU A N 1
ATOM 786 C CA . LEU A 1 102 ? 7.975 1.751 14.191 1.00 91.06 102 LEU A CA 1
ATOM 787 C C . LEU A 1 102 ? 7.676 0.923 15.448 1.00 91.06 102 LEU A C 1
ATOM 789 O O . LEU A 1 102 ? 8.290 -0.125 15.666 1.00 91.06 102 LEU A O 1
ATOM 793 N N . GLN A 1 103 ? 6.738 1.369 16.287 1.00 90.12 103 GLN A N 1
ATOM 794 C CA . GLN A 1 103 ? 6.267 0.597 17.436 1.00 90.12 103 GLN A CA 1
ATOM 795 C C . GLN A 1 103 ? 5.638 -0.729 16.998 1.00 90.12 103 GLN A C 1
ATOM 797 O O . GLN A 1 103 ? 6.026 -1.773 17.528 1.00 90.12 103 GLN A O 1
ATOM 802 N N . GLY A 1 104 ? 4.751 -0.711 16.002 1.00 90.25 104 GLY A N 1
ATOM 803 C CA . GLY A 1 104 ? 4.160 -1.931 15.449 1.00 90.25 104 GLY A CA 1
ATOM 804 C C . GLY A 1 104 ? 5.200 -2.898 14.874 1.00 90.25 104 GLY A C 1
ATOM 805 O O . GLY A 1 104 ? 5.175 -4.092 15.177 1.00 90.25 104 GLY A O 1
ATOM 806 N N . MET A 1 105 ? 6.179 -2.381 14.122 1.00 90.38 105 MET A N 1
ATOM 807 C CA . MET A 1 105 ? 7.262 -3.179 13.526 1.00 90.38 105 MET A CA 1
ATOM 808 C C . MET A 1 105 ? 8.156 -3.829 14.586 1.00 90.38 105 MET A C 1
ATOM 810 O O . MET A 1 105 ? 8.601 -4.961 14.421 1.00 90.38 105 MET A O 1
ATOM 814 N N . ARG A 1 106 ? 8.403 -3.161 15.719 1.00 86.81 106 ARG A N 1
ATOM 815 C CA . ARG A 1 106 ? 9.136 -3.784 16.834 1.00 86.81 106 ARG A CA 1
ATOM 816 C C . ARG A 1 106 ? 8.365 -4.951 17.451 1.00 86.81 106 ARG A C 1
ATOM 818 O O . ARG A 1 106 ? 8.998 -5.919 17.867 1.00 86.81 106 ARG A O 1
ATOM 825 N N . GLY A 1 107 ? 7.035 -4.872 17.490 1.00 81.00 107 GLY A N 1
ATOM 826 C CA . GLY A 1 107 ? 6.176 -5.918 18.048 1.00 81.00 107 GLY A CA 1
ATOM 827 C C . GLY A 1 107 ? 6.074 -7.170 17.175 1.00 81.00 107 GLY A C 1
ATOM 828 O O . GLY A 1 107 ? 5.942 -8.268 17.705 1.00 81.00 107 GLY A O 1
ATOM 829 N N . ILE A 1 108 ? 6.166 -7.042 15.847 1.00 80.81 108 ILE A N 1
ATOM 830 C CA . ILE A 1 108 ? 5.860 -8.157 14.932 1.00 80.81 108 ILE A CA 1
ATOM 831 C C . ILE A 1 108 ? 6.950 -9.236 14.874 1.00 80.81 108 ILE A C 1
ATOM 833 O O . ILE A 1 108 ? 6.683 -10.346 14.428 1.00 80.81 108 ILE A O 1
ATOM 837 N N . VAL A 1 109 ? 8.156 -8.948 15.377 1.00 70.31 109 VAL A N 1
ATOM 838 C CA . VAL A 1 109 ? 9.338 -9.832 15.323 1.00 70.31 109 VAL A CA 1
ATOM 839 C C . VAL A 1 109 ? 9.074 -11.239 15.887 1.00 70.31 109 VAL A C 1
ATOM 841 O O . VAL A 1 109 ? 9.699 -12.189 15.433 1.00 70.31 109 VAL A O 1
ATOM 844 N N . GLY A 1 110 ? 8.144 -11.394 16.836 1.00 69.88 110 GLY A N 1
ATOM 845 C CA . GLY A 1 110 ? 7.756 -12.697 17.398 1.00 69.88 110 GLY A CA 1
ATOM 846 C C . GLY A 1 110 ? 6.535 -13.366 16.750 1.00 69.88 110 GLY A C 1
ATOM 847 O O . GLY A 1 110 ? 6.130 -14.433 17.200 1.00 69.88 110 GLY A O 1
ATOM 848 N N . HIS A 1 111 ? 5.915 -12.744 15.744 1.00 73.25 111 HIS A N 1
ATOM 849 C CA . HIS A 1 111 ? 4.617 -13.159 15.189 1.00 73.25 111 HIS A CA 1
ATOM 850 C C . HIS A 1 111 ? 4.654 -13.570 13.715 1.00 73.25 111 HIS A C 1
ATOM 852 O O . HIS A 1 111 ? 3.644 -14.056 13.211 1.00 73.25 111 HIS A O 1
ATOM 858 N N . ILE A 1 112 ? 5.782 -13.388 13.030 1.00 72.69 112 ILE A N 1
ATOM 859 C CA . ILE A 1 112 ? 5.955 -13.791 11.631 1.00 72.69 112 ILE A CA 1
ATOM 860 C C . ILE A 1 112 ? 7.088 -14.807 11.497 1.00 72.69 112 ILE A C 1
ATOM 862 O O . ILE A 1 112 ? 8.015 -14.838 12.305 1.00 72.69 112 ILE A O 1
ATOM 866 N N . TYR A 1 113 ? 7.009 -15.647 10.467 1.00 57.47 113 TYR A N 1
ATOM 867 C CA . TYR A 1 113 ? 8.025 -16.650 10.165 1.00 57.47 113 TYR A CA 1
ATOM 868 C C . TYR A 1 113 ? 9.163 -15.998 9.359 1.00 57.47 113 TYR A C 1
ATOM 870 O O . TYR A 1 113 ? 8.921 -15.505 8.259 1.00 57.47 113 TYR A O 1
ATOM 878 N N . GLY A 1 114 ? 10.394 -15.976 9.885 1.00 60.72 114 GLY A N 1
ATOM 879 C CA . GLY A 1 114 ? 11.577 -15.461 9.174 1.00 60.72 114 GLY A CA 1
ATOM 880 C C . GLY A 1 114 ? 12.360 -14.364 9.908 1.00 60.72 114 GLY A C 1
ATOM 881 O O . GLY A 1 114 ? 12.312 -14.254 11.130 1.00 60.72 114 GLY A O 1
ATOM 882 N N . GLU A 1 115 ? 13.144 -13.586 9.151 1.00 58.09 115 GLU A N 1
ATOM 883 C CA . GLU A 1 115 ? 13.986 -12.495 9.665 1.00 58.09 115 GLU A CA 1
ATOM 884 C C . GLU A 1 115 ? 13.175 -11.356 10.312 1.00 58.09 115 GLU A C 1
ATOM 886 O O . GLU A 1 115 ? 11.996 -11.144 10.031 1.00 58.09 115 GLU A O 1
ATOM 891 N N . ARG A 1 116 ? 13.847 -10.557 11.151 1.00 68.50 116 ARG A N 1
ATOM 892 C CA . ARG A 1 116 ? 13.282 -9.388 11.840 1.00 68.50 116 ARG A CA 1
ATOM 893 C C . ARG A 1 116 ? 12.624 -8.416 10.841 1.00 68.50 116 ARG A C 1
ATOM 895 O O . ARG A 1 116 ? 13.318 -7.845 10.002 1.00 68.50 116 ARG A O 1
ATOM 902 N N . PHE A 1 117 ? 11.314 -8.173 10.970 1.00 79.00 117 PHE A N 1
ATOM 903 C CA . PHE A 1 117 ? 10.578 -7.182 10.165 1.00 79.00 117 PHE A CA 1
ATOM 904 C C . PHE A 1 117 ? 10.984 -5.754 10.559 1.00 79.00 117 PHE A C 1
ATOM 906 O O . PHE A 1 117 ? 10.411 -5.131 11.454 1.00 79.00 117 PHE A O 1
ATOM 913 N N . SER A 1 118 ? 12.056 -5.262 9.948 1.00 85.69 118 SER A N 1
ATOM 914 C CA . SER A 1 118 ? 12.563 -3.909 10.160 1.00 85.69 118 SER A CA 1
ATOM 915 C C . SER A 1 118 ? 11.797 -2.881 9.325 1.00 85.69 118 SER A C 1
ATOM 917 O O . SER A 1 118 ? 11.039 -3.230 8.421 1.00 85.69 118 SER A O 1
ATOM 919 N N . ALA A 1 119 ? 12.065 -1.596 9.576 1.00 88.50 119 ALA A N 1
ATOM 920 C CA . ALA A 1 119 ? 11.595 -0.516 8.712 1.00 88.50 119 ALA A CA 1
ATOM 921 C C . ALA A 1 119 ? 12.001 -0.731 7.244 1.00 88.50 119 ALA A C 1
ATOM 923 O O . ALA A 1 119 ? 11.214 -0.449 6.352 1.00 88.50 119 ALA A O 1
ATOM 924 N N . ASP A 1 120 ? 13.188 -1.293 6.989 1.00 89.44 120 ASP A N 1
ATOM 925 C CA . ASP A 1 120 ? 13.652 -1.596 5.631 1.00 89.44 120 ASP A CA 1
ATOM 926 C C . ASP A 1 120 ? 12.845 -2.724 4.989 1.00 89.44 120 ASP A C 1
ATOM 928 O O . ASP A 1 120 ? 12.443 -2.615 3.835 1.00 89.44 120 ASP A O 1
ATOM 932 N N . LYS A 1 121 ? 12.540 -3.782 5.750 1.00 91.00 121 LYS A N 1
ATOM 933 C CA . LYS A 1 121 ? 11.712 -4.896 5.265 1.00 91.00 121 LYS A CA 1
ATOM 934 C C . LYS A 1 121 ? 10.254 -4.490 5.041 1.00 91.00 121 LYS A C 1
ATOM 936 O O . LYS A 1 121 ? 9.575 -5.150 4.266 1.00 91.00 121 LYS A O 1
ATOM 941 N N . ALA A 1 122 ? 9.779 -3.422 5.682 1.00 94.12 122 ALA A N 1
ATOM 942 C CA . ALA A 1 122 ? 8.427 -2.904 5.492 1.00 94.12 122 ALA A CA 1
ATOM 943 C C . ALA A 1 122 ? 8.256 -2.073 4.206 1.00 94.12 122 ALA A C 1
ATOM 945 O O . ALA A 1 122 ? 7.124 -1.870 3.766 1.00 94.12 122 ALA A O 1
ATOM 946 N N . VAL A 1 123 ? 9.351 -1.619 3.580 1.00 96.56 123 VAL A N 1
ATOM 947 C CA . VAL A 1 123 ? 9.310 -0.765 2.381 1.00 96.56 123 VAL A CA 1
ATOM 948 C C . VAL A 1 123 ? 8.642 -1.469 1.198 1.00 96.56 123 VAL A C 1
ATOM 950 O O . VAL A 1 123 ? 7.728 -0.907 0.596 1.00 96.56 123 VAL A O 1
ATOM 953 N N . LEU A 1 124 ? 9.064 -2.694 0.868 1.00 97.19 124 LEU A N 1
ATOM 954 C CA . LEU A 1 124 ? 8.485 -3.454 -0.243 1.00 97.19 124 LEU A CA 1
ATOM 955 C C . LEU A 1 124 ? 6.993 -3.787 -0.014 1.00 97.19 124 LEU A C 1
ATOM 957 O O . LEU A 1 124 ? 6.194 -3.466 -0.897 1.00 97.19 124 LEU A O 1
ATOM 961 N N . PRO A 1 125 ? 6.573 -4.323 1.153 1.00 97.38 125 PRO A N 1
ATOM 962 C CA . PRO A 1 125 ? 5.161 -4.469 1.514 1.00 97.38 125 PRO A CA 1
ATOM 963 C C . PRO A 1 125 ? 4.341 -3.192 1.336 1.00 97.38 125 PRO A C 1
ATOM 965 O O . PRO A 1 125 ? 3.241 -3.230 0.781 1.00 97.38 125 PRO A O 1
ATOM 968 N N . ALA A 1 126 ? 4.882 -2.048 1.761 1.00 98.00 126 ALA A N 1
ATOM 969 C CA . ALA A 1 126 ? 4.221 -0.760 1.611 1.00 98.00 126 ALA A CA 1
ATOM 970 C C . ALA A 1 126 ? 4.076 -0.361 0.137 1.00 98.00 126 ALA A C 1
ATOM 972 O O . ALA A 1 126 ? 2.992 0.037 -0.278 1.00 98.00 126 ALA A O 1
ATOM 973 N N . CYS A 1 127 ? 5.107 -0.538 -0.690 1.00 98.44 127 CYS A N 1
ATOM 974 C CA . CYS A 1 127 ? 5.021 -0.217 -2.118 1.00 98.44 127 CYS A CA 1
ATOM 975 C C . CYS A 1 127 ? 4.043 -1.142 -2.867 1.00 98.44 127 CYS A C 1
ATOM 977 O O . CYS A 1 127 ? 3.265 -0.662 -3.692 1.00 98.44 127 CYS A O 1
ATOM 979 N N . LYS A 1 128 ? 4.009 -2.443 -2.541 1.00 98.56 128 LYS A N 1
ATOM 980 C CA . LYS A 1 128 ? 3.006 -3.384 -3.078 1.00 98.56 128 LYS A CA 1
ATOM 981 C C . LYS A 1 128 ? 1.584 -2.978 -2.682 1.00 98.56 128 LYS A C 1
ATOM 983 O O . LYS A 1 128 ? 0.693 -2.959 -3.529 1.00 98.56 128 LYS A O 1
ATOM 988 N N . THR A 1 129 ? 1.386 -2.607 -1.418 1.00 98.62 129 THR A N 1
ATOM 989 C CA . THR A 1 129 ? 0.088 -2.155 -0.890 1.00 98.62 129 THR A CA 1
ATOM 990 C C . THR A 1 129 ? -0.365 -0.850 -1.545 1.00 98.62 129 THR A C 1
ATOM 992 O O . THR A 1 129 ? -1.513 -0.748 -1.976 1.00 98.62 129 THR A O 1
ATOM 995 N N . MET A 1 130 ? 0.548 0.115 -1.704 1.00 98.44 130 MET A N 1
ATOM 996 C CA . MET A 1 130 ? 0.310 1.367 -2.427 1.00 98.44 130 MET A CA 1
ATOM 997 C C . MET A 1 130 ? -0.150 1.098 -3.865 1.00 98.44 130 MET A C 1
ATOM 999 O O . MET A 1 130 ? -1.151 1.662 -4.304 1.00 98.44 130 MET A O 1
ATOM 1003 N N . TYR A 1 131 ? 0.550 0.217 -4.586 1.00 98.69 131 TYR A N 1
ATOM 1004 C CA . TYR A 1 131 ? 0.214 -0.116 -5.970 1.00 98.69 131 TYR A CA 1
ATOM 1005 C C . TYR A 1 131 ? -1.120 -0.855 -6.094 1.00 98.69 131 TYR A C 1
ATOM 1007 O O . TYR A 1 131 ? -1.927 -0.508 -6.958 1.00 98.69 131 TYR A O 1
ATOM 1015 N N . LEU A 1 132 ? -1.403 -1.814 -5.206 1.00 98.69 132 LEU A N 1
ATOM 1016 C CA . LEU A 1 132 ? -2.699 -2.492 -5.171 1.00 98.69 132 LEU A CA 1
ATOM 1017 C C . LEU A 1 132 ? -3.840 -1.491 -4.965 1.00 98.69 132 LEU A C 1
ATOM 1019 O O . LEU A 1 132 ? -4.814 -1.506 -5.718 1.00 98.69 132 LEU A O 1
ATOM 1023 N N . ALA A 1 133 ? -3.713 -0.605 -3.977 1.00 98.56 133 ALA A N 1
ATOM 1024 C CA . ALA A 1 133 ? -4.734 0.394 -3.692 1.00 98.56 133 ALA A CA 1
ATOM 1025 C C . ALA A 1 133 ? -4.933 1.366 -4.866 1.00 98.56 133 ALA A C 1
ATOM 1027 O O . ALA A 1 133 ? -6.075 1.671 -5.206 1.00 98.56 133 ALA A O 1
ATOM 1028 N N . ALA A 1 134 ? -3.854 1.781 -5.543 1.00 98.38 134 ALA A N 1
ATOM 1029 C CA . ALA A 1 134 ? -3.935 2.587 -6.762 1.00 98.38 134 ALA A CA 1
ATOM 1030 C C . ALA A 1 134 ? -4.662 1.848 -7.903 1.00 98.38 134 ALA A C 1
ATOM 1032 O O . ALA A 1 134 ? -5.528 2.432 -8.556 1.00 98.38 134 ALA A O 1
ATOM 1033 N N . CYS A 1 135 ? -4.386 0.554 -8.104 1.00 98.38 135 CYS A N 1
ATOM 1034 C CA . CYS A 1 135 ? -5.082 -0.273 -9.097 1.00 98.38 135 CYS A CA 1
ATOM 1035 C C . CYS A 1 135 ? -6.587 -0.359 -8.817 1.00 98.38 135 CYS A C 1
ATOM 1037 O O . CYS A 1 135 ? -7.394 -0.183 -9.730 1.00 98.38 135 CYS A O 1
ATOM 1039 N N . LEU A 1 136 ? -6.975 -0.588 -7.557 1.00 98.19 136 LEU A N 1
ATOM 1040 C CA . LEU A 1 136 ? -8.384 -0.633 -7.155 1.00 98.19 136 LEU A CA 1
ATOM 1041 C C . LEU A 1 136 ? -9.069 0.727 -7.329 1.00 98.19 136 LEU A C 1
ATOM 1043 O O . LEU A 1 136 ? -10.193 0.776 -7.829 1.00 98.19 136 LEU A O 1
ATOM 1047 N N . LEU A 1 137 ? -8.379 1.812 -6.966 1.00 97.69 137 LEU A N 1
ATOM 1048 C CA . LEU A 1 137 ? -8.881 3.183 -7.061 1.00 97.69 137 LEU A CA 1
ATOM 1049 C C . LEU A 1 137 ? -9.133 3.590 -8.516 1.00 97.69 137 LEU A C 1
ATOM 1051 O O . LEU A 1 137 ? -10.167 4.174 -8.826 1.00 97.69 137 LEU A O 1
ATOM 1055 N N . LYS A 1 138 ? -8.202 3.254 -9.412 1.00 96.75 138 LYS A N 1
ATOM 1056 C CA . LYS A 1 138 ? -8.262 3.604 -10.839 1.00 96.75 138 LYS A CA 1
ATOM 1057 C C . LYS A 1 138 ? -8.956 2.541 -11.696 1.00 96.75 138 LYS A C 1
ATOM 1059 O O . LYS A 1 138 ? -9.072 2.718 -12.905 1.00 96.75 138 LYS A O 1
ATOM 1064 N N . ARG A 1 139 ? -9.408 1.435 -11.088 1.00 95.81 139 ARG A N 1
ATOM 1065 C CA . ARG A 1 139 ? -10.005 0.268 -11.769 1.00 95.81 139 ARG A CA 1
ATOM 1066 C C . ARG A 1 139 ? -9.105 -0.279 -12.891 1.00 95.81 139 ARG A C 1
ATOM 1068 O O . ARG A 1 139 ? -9.573 -0.632 -13.973 1.00 95.81 139 ARG A O 1
ATOM 1075 N N . LYS A 1 140 ? -7.797 -0.355 -12.630 1.00 96.44 140 LYS A N 1
ATOM 1076 C CA . LYS A 1 140 ? -6.771 -0.874 -13.553 1.00 96.44 140 LYS A CA 1
ATOM 1077 C C . LYS A 1 140 ? -6.260 -2.231 -13.075 1.00 96.44 140 LYS A C 1
ATOM 1079 O O . LYS A 1 140 ? -6.385 -2.578 -11.905 1.00 96.44 140 LYS A O 1
ATOM 1084 N N . ARG A 1 141 ? -5.672 -3.008 -13.988 1.00 94.94 141 ARG A N 1
ATOM 1085 C CA . ARG A 1 141 ? -5.085 -4.318 -13.667 1.00 94.94 141 ARG A CA 1
ATOM 1086 C C . ARG A 1 141 ? -3.822 -4.162 -12.824 1.00 94.94 141 ARG A C 1
ATOM 1088 O O . ARG A 1 141 ? -3.020 -3.268 -13.074 1.00 94.94 141 ARG A O 1
ATOM 1095 N N . PHE A 1 142 ? -3.621 -5.095 -11.899 1.00 96.81 142 PHE A N 1
ATOM 1096 C CA . PHE A 1 142 ? -2.384 -5.213 -11.140 1.00 96.81 142 PHE A CA 1
ATOM 1097 C C . PHE A 1 142 ? -1.345 -5.989 -11.956 1.00 96.81 142 PHE A C 1
ATOM 1099 O O . PHE A 1 142 ? -1.529 -7.176 -12.234 1.00 96.81 142 PHE A O 1
ATOM 1106 N N . ASN A 1 143 ? -0.238 -5.339 -12.317 1.00 95.25 143 ASN A N 1
ATOM 1107 C CA . ASN A 1 143 ? 0.870 -5.975 -13.024 1.00 95.25 143 ASN A CA 1
ATOM 1108 C C . ASN A 1 143 ? 2.024 -6.252 -12.056 1.00 95.25 143 ASN A C 1
ATOM 1110 O O . ASN A 1 143 ? 2.659 -5.337 -11.528 1.00 95.25 143 ASN A O 1
ATOM 1114 N N . ARG A 1 144 ? 2.317 -7.536 -11.830 1.00 95.50 144 ARG A N 1
ATOM 1115 C CA . ARG A 1 144 ? 3.465 -7.943 -11.012 1.00 95.50 144 ARG A CA 1
ATOM 1116 C C . ARG A 1 144 ? 4.761 -7.449 -11.647 1.00 95.50 144 ARG A C 1
ATOM 1118 O O . ARG A 1 144 ? 4.974 -7.612 -12.849 1.00 95.50 144 ARG A O 1
ATOM 1125 N N . VAL A 1 145 ? 5.648 -6.899 -10.826 1.00 96.00 145 VAL A N 1
ATOM 1126 C CA . VAL A 1 145 ? 7.003 -6.555 -11.259 1.00 96.00 145 VAL A CA 1
ATOM 1127 C C . VAL A 1 145 ? 7.799 -7.850 -11.390 1.00 96.00 145 VAL A C 1
ATOM 1129 O O . VAL A 1 145 ? 8.152 -8.469 -10.393 1.00 96.00 145 VAL A O 1
ATOM 1132 N N . THR A 1 146 ? 8.081 -8.265 -12.623 1.00 94.62 146 THR A N 1
ATOM 1133 C CA . THR A 1 146 ? 8.954 -9.419 -12.911 1.00 94.62 146 THR A CA 1
ATOM 1134 C C . THR A 1 146 ? 10.385 -9.004 -13.240 1.00 94.62 146 THR A C 1
ATOM 1136 O O . THR A 1 146 ? 11.305 -9.797 -13.085 1.00 94.62 146 THR A O 1
ATOM 1139 N N . ASP A 1 147 ? 10.572 -7.768 -13.709 1.00 95.81 147 ASP A N 1
ATOM 1140 C CA . ASP A 1 147 ? 11.875 -7.186 -14.028 1.00 95.81 147 ASP A CA 1
ATOM 1141 C C . ASP A 1 147 ? 11.937 -5.732 -13.525 1.00 95.81 147 ASP A C 1
ATOM 1143 O O . ASP A 1 147 ? 11.533 -4.803 -14.238 1.00 95.81 147 ASP A O 1
ATOM 1147 N N . PRO A 1 148 ? 12.428 -5.515 -12.290 1.00 96.06 148 PRO A N 1
ATOM 1148 C CA . PRO A 1 148 ? 12.557 -4.180 -11.712 1.00 96.06 148 PRO A CA 1
ATOM 1149 C C . PRO A 1 148 ? 13.487 -3.244 -12.500 1.00 96.06 148 PRO A C 1
ATOM 1151 O O . PRO A 1 148 ? 13.345 -2.022 -12.417 1.00 96.06 148 PRO A O 1
ATOM 1154 N N . SER A 1 149 ? 14.433 -3.783 -13.281 1.00 94.38 149 SER A N 1
ATOM 1155 C CA . SER A 1 149 ? 15.447 -2.978 -13.980 1.00 94.38 149 SER A CA 1
ATOM 1156 C C . SER A 1 149 ? 14.838 -2.033 -15.022 1.00 94.38 149 SER A C 1
ATOM 1158 O O . SER A 1 149 ? 15.365 -0.937 -15.247 1.00 94.38 149 SER A O 1
ATOM 1160 N N . ARG A 1 150 ? 13.669 -2.395 -15.572 1.00 96.12 150 ARG A N 1
ATOM 1161 C CA . ARG A 1 150 ? 12.895 -1.586 -16.529 1.00 96.12 150 ARG A CA 1
ATOM 1162 C C . ARG A 1 150 ? 12.474 -0.229 -15.973 1.00 96.12 150 ARG A C 1
ATOM 1164 O O . ARG A 1 150 ? 12.292 0.708 -16.741 1.00 96.12 150 ARG A O 1
ATOM 1171 N N . PHE A 1 151 ? 12.363 -0.112 -14.653 1.00 96.62 151 PHE A N 1
ATOM 1172 C CA . PHE A 1 151 ? 11.935 1.113 -13.982 1.00 96.62 151 PHE A CA 1
ATOM 1173 C C . PHE A 1 151 ? 13.111 2.003 -13.568 1.00 96.62 151 PHE A C 1
ATOM 1175 O O . PHE A 1 151 ? 12.896 3.123 -13.119 1.00 96.62 151 PHE A O 1
ATOM 1182 N N . SER A 1 152 ? 14.364 1.565 -13.743 1.00 92.69 152 SER A N 1
ATOM 1183 C CA . SER A 1 152 ? 15.556 2.301 -13.281 1.00 92.69 152 SER A CA 1
ATOM 1184 C C . SER A 1 152 ? 15.670 3.733 -13.829 1.00 92.69 152 SER A C 1
ATOM 1186 O O . SER A 1 152 ? 16.177 4.614 -13.132 1.00 92.69 152 SER A O 1
ATOM 1188 N N . GLY A 1 153 ? 15.165 3.982 -15.042 1.00 93.94 153 GLY A N 1
ATOM 1189 C CA . GLY A 1 153 ? 15.133 5.303 -15.677 1.00 93.94 153 GLY A CA 1
ATOM 1190 C C . GLY A 1 153 ? 13.940 6.187 -15.292 1.00 93.94 153 GLY A C 1
ATOM 1191 O O . GLY A 1 153 ? 13.932 7.362 -15.650 1.00 93.94 153 GLY A O 1
ATOM 1192 N N . ALA A 1 154 ? 12.943 5.662 -14.572 1.00 95.38 154 ALA A N 1
ATOM 1193 C CA . ALA A 1 154 ? 11.720 6.394 -14.252 1.00 95.38 154 ALA A CA 1
ATOM 1194 C C . ALA A 1 154 ? 12.002 7.593 -13.339 1.00 95.38 154 ALA A C 1
ATOM 1196 O O . ALA A 1 154 ? 12.704 7.471 -12.328 1.00 95.38 154 ALA A O 1
ATOM 1197 N N . HIS A 1 155 ? 11.434 8.754 -13.663 1.00 92.00 155 HIS A N 1
ATOM 1198 C CA . HIS A 1 155 ? 11.645 9.992 -12.920 1.00 92.00 155 HIS A CA 1
ATOM 1199 C C . HIS A 1 155 ? 10.386 10.390 -12.144 1.00 92.00 155 HIS A C 1
ATOM 1201 O O . HIS A 1 155 ? 9.471 10.963 -12.713 1.00 92.00 155 HIS A O 1
ATOM 1207 N N . ILE A 1 156 ? 10.380 10.143 -10.829 1.00 93.50 156 ILE A N 1
ATOM 1208 C CA . ILE A 1 156 ? 9.272 10.525 -9.929 1.00 93.50 156 ILE A CA 1
ATOM 1209 C C . ILE A 1 156 ? 9.599 11.742 -9.045 1.00 93.50 156 ILE A C 1
ATOM 1211 O O . ILE A 1 156 ? 8.835 12.096 -8.150 1.00 93.50 156 ILE A O 1
ATOM 1215 N N . GLY A 1 157 ? 10.753 12.386 -9.255 1.00 89.81 157 GLY A N 1
ATOM 1216 C CA . GLY A 1 157 ? 11.239 13.490 -8.413 1.00 89.81 157 GLY A CA 1
ATOM 1217 C C . GLY A 1 157 ? 10.434 14.791 -8.528 1.00 89.81 157 GLY A C 1
ATOM 1218 O O . GLY A 1 157 ? 10.556 15.658 -7.672 1.00 89.81 157 GLY A O 1
ATOM 1219 N N . ASN A 1 158 ? 9.621 14.919 -9.573 1.00 88.19 158 ASN A N 1
ATOM 1220 C CA . ASN A 1 158 ? 8.701 16.029 -9.836 1.00 88.19 158 ASN A CA 1
ATOM 1221 C C . ASN A 1 158 ? 7.294 15.798 -9.254 1.00 88.19 158 ASN A C 1
ATOM 1223 O O . ASN A 1 158 ? 6.456 16.689 -9.338 1.00 88.19 158 ASN A O 1
ATOM 1227 N N . THR A 1 159 ? 7.040 14.623 -8.678 1.00 92.25 159 THR A N 1
ATOM 1228 C CA . THR A 1 159 ? 5.743 14.240 -8.107 1.00 92.25 159 THR A CA 1
ATOM 1229 C C . THR A 1 159 ? 5.692 14.580 -6.618 1.00 92.25 159 THR A C 1
ATOM 1231 O O . THR A 1 159 ? 6.730 14.766 -5.969 1.00 92.25 159 THR A O 1
ATOM 1234 N N . GLN A 1 160 ? 4.501 14.557 -6.013 1.00 91.25 160 GLN A N 1
ATOM 1235 C CA . GLN A 1 160 ? 4.381 14.666 -4.551 1.00 91.25 160 GLN A CA 1
ATOM 1236 C C . GLN A 1 160 ? 5.097 13.523 -3.798 1.00 91.25 160 GLN A C 1
ATOM 1238 O O . GLN A 1 160 ? 5.428 13.655 -2.619 1.00 91.25 160 GLN A O 1
ATOM 1243 N N . TYR A 1 161 ? 5.425 12.429 -4.494 1.00 94.50 161 TYR A N 1
ATOM 1244 C CA . TYR A 1 161 ? 6.089 11.233 -3.975 1.00 94.50 161 TYR A CA 1
ATOM 1245 C C . TYR A 1 161 ? 7.614 11.229 -4.185 1.00 94.50 161 TYR A C 1
ATOM 1247 O O . TYR A 1 161 ? 8.261 10.191 -4.031 1.00 94.50 161 TYR A O 1
ATOM 1255 N N . ALA A 1 162 ? 8.220 12.383 -4.490 1.00 93.31 162 ALA A N 1
ATOM 1256 C CA . ALA A 1 162 ? 9.646 12.526 -4.797 1.00 93.31 162 ALA A CA 1
ATOM 1257 C C . ALA A 1 162 ? 10.607 11.815 -3.822 1.00 93.31 162 ALA A C 1
ATOM 1259 O O . ALA A 1 162 ? 11.655 11.319 -4.249 1.00 93.31 162 ALA A O 1
ATOM 1260 N N . ARG A 1 163 ? 10.270 11.708 -2.527 1.00 93.00 163 ARG A N 1
ATOM 1261 C CA . ARG A 1 163 ? 11.110 11.032 -1.515 1.00 93.00 163 ARG A CA 1
ATOM 1262 C C . ARG A 1 163 ? 11.280 9.533 -1.772 1.00 93.00 163 ARG A C 1
ATOM 1264 O O . ARG A 1 163 ? 12.317 8.973 -1.402 1.00 93.00 163 ARG A O 1
ATOM 1271 N N . LEU A 1 164 ? 10.331 8.903 -2.465 1.00 96.00 164 LEU A N 1
ATOM 1272 C CA . LEU A 1 164 ? 10.423 7.498 -2.869 1.00 96.00 164 LEU A CA 1
ATOM 1273 C C . LEU A 1 164 ? 11.480 7.269 -3.966 1.00 96.00 164 LEU A C 1
ATOM 1275 O O . LEU A 1 164 ? 11.895 6.135 -4.180 1.00 96.00 164 LEU A O 1
ATOM 1279 N N . SER A 1 165 ? 12.022 8.327 -4.592 1.00 95.06 165 SER A N 1
ATOM 1280 C CA . SER A 1 165 ? 13.137 8.211 -5.555 1.00 95.06 165 SER A CA 1
ATOM 1281 C C . SER A 1 165 ? 14.379 7.548 -4.953 1.00 95.06 165 SER A C 1
ATOM 1283 O O . SER A 1 165 ? 15.177 6.947 -5.672 1.00 95.06 165 SER A O 1
ATOM 1285 N N . SER A 1 166 ? 14.554 7.651 -3.631 1.00 93.38 166 SER A N 1
ATOM 1286 C CA . SER A 1 166 ? 15.648 6.996 -2.907 1.00 93.38 166 SER A CA 1
ATOM 1287 C C . SER A 1 166 ? 15.605 5.467 -3.025 1.00 93.38 166 SER A C 1
ATOM 1289 O O . SER A 1 166 ? 16.662 4.832 -3.051 1.00 93.38 166 SER A O 1
ATOM 1291 N N . LEU A 1 167 ? 14.411 4.881 -3.185 1.00 95.94 167 LEU A N 1
ATOM 1292 C CA . LEU A 1 167 ? 14.221 3.437 -3.314 1.00 95.94 167 LEU A CA 1
ATOM 1293 C C . LEU A 1 167 ? 14.921 2.874 -4.546 1.00 95.94 167 LEU A C 1
ATOM 1295 O O . LEU A 1 167 ? 15.425 1.763 -4.481 1.00 95.94 167 LEU A O 1
ATOM 1299 N N . ARG A 1 168 ? 15.084 3.665 -5.616 1.00 95.44 168 ARG A N 1
ATOM 1300 C CA . ARG A 1 168 ? 15.779 3.243 -6.844 1.00 95.44 168 ARG A CA 1
ATOM 1301 C C . ARG A 1 168 ? 17.141 2.596 -6.574 1.00 95.44 168 ARG A C 1
ATOM 1303 O O . ARG A 1 168 ? 17.539 1.695 -7.302 1.00 95.44 168 ARG A O 1
ATOM 1310 N N . LYS A 1 169 ? 17.864 3.074 -5.555 1.00 92.38 169 LYS A N 1
ATOM 1311 C CA . LYS A 1 169 ? 19.171 2.526 -5.155 1.00 92.38 169 LYS A CA 1
ATOM 1312 C C . LYS A 1 169 ? 19.085 1.489 -4.035 1.00 92.38 169 LYS A C 1
ATOM 1314 O O . LYS A 1 169 ? 19.994 0.679 -3.916 1.00 92.38 169 LYS A O 1
ATOM 1319 N N . LEU A 1 170 ? 18.063 1.568 -3.185 1.00 92.50 170 LEU A N 1
ATOM 1320 C CA . LEU A 1 170 ? 17.958 0.764 -1.964 1.00 92.50 170 LEU A CA 1
ATOM 1321 C C . LEU A 1 170 ? 17.215 -0.555 -2.193 1.00 92.50 170 LEU A C 1
ATOM 1323 O O . LEU A 1 170 ? 17.593 -1.570 -1.620 1.00 92.50 170 LEU A O 1
ATOM 1327 N N . ASP A 1 171 ? 16.165 -0.520 -3.008 1.00 95.69 171 ASP A N 1
ATOM 1328 C CA . ASP A 1 171 ? 15.289 -1.645 -3.313 1.00 95.69 171 ASP A CA 1
ATOM 1329 C C . ASP A 1 171 ? 14.613 -1.397 -4.673 1.00 95.69 171 ASP A C 1
ATOM 1331 O O . ASP A 1 171 ? 13.661 -0.619 -4.797 1.00 95.69 171 ASP A O 1
ATOM 1335 N N . ALA A 1 172 ? 15.145 -2.037 -5.717 1.00 96.94 172 ALA A N 1
ATOM 1336 C CA . ALA A 1 172 ? 14.672 -1.846 -7.084 1.00 96.94 172 ALA A CA 1
ATOM 1337 C C . ALA A 1 172 ? 13.232 -2.348 -7.286 1.00 96.94 172 ALA A C 1
ATOM 1339 O O . ALA A 1 172 ? 12.487 -1.741 -8.054 1.00 96.94 172 ALA A O 1
ATOM 1340 N N . GLU A 1 173 ? 12.829 -3.424 -6.601 1.00 97.62 173 GLU A N 1
ATOM 1341 C CA . GLU A 1 173 ? 11.473 -3.975 -6.704 1.00 97.62 173 GLU A CA 1
ATOM 1342 C C . GLU A 1 173 ? 10.463 -3.033 -6.044 1.00 97.62 173 GLU A C 1
ATOM 1344 O O . GLU A 1 173 ? 9.450 -2.683 -6.654 1.00 97.62 173 GLU A O 1
ATOM 1349 N N . ALA A 1 174 ? 10.768 -2.548 -4.838 1.00 97.94 174 ALA A N 1
ATOM 1350 C CA . ALA A 1 174 ? 9.922 -1.568 -4.166 1.00 97.94 174 ALA A CA 1
ATOM 1351 C C . ALA A 1 174 ? 9.805 -0.277 -4.989 1.00 97.94 174 ALA A C 1
ATOM 1353 O O . ALA A 1 174 ? 8.708 0.263 -5.141 1.00 97.94 174 ALA A O 1
ATOM 1354 N N . PHE A 1 175 ? 10.914 0.185 -5.577 1.00 98.31 175 PHE A N 1
ATOM 1355 C CA . PHE A 1 175 ? 10.902 1.342 -6.468 1.00 98.31 175 PHE A CA 1
ATOM 1356 C C . PHE A 1 175 ? 10.012 1.122 -7.695 1.00 98.31 175 PHE A C 1
ATOM 1358 O O . PHE A 1 175 ? 9.225 2.003 -8.030 1.00 98.31 175 PHE A O 1
ATOM 1365 N N . ALA A 1 176 ? 10.081 -0.046 -8.334 1.00 98.44 176 ALA A N 1
ATOM 1366 C CA . ALA A 1 176 ? 9.243 -0.375 -9.484 1.00 98.44 176 ALA A CA 1
ATOM 1367 C C . ALA A 1 176 ? 7.742 -0.356 -9.144 1.00 98.44 176 ALA A C 1
ATOM 1369 O O . ALA A 1 176 ? 6.953 0.231 -9.884 1.00 98.44 176 ALA A O 1
ATOM 1370 N N . TYR A 1 177 ? 7.336 -0.932 -8.007 1.00 98.62 177 TYR A N 1
ATOM 1371 C CA . TYR A 1 177 ? 5.942 -0.852 -7.554 1.00 98.62 177 TYR A CA 1
ATOM 1372 C C . TYR A 1 177 ? 5.514 0.581 -7.223 1.00 98.62 177 TYR A C 1
ATOM 1374 O O . TYR A 1 177 ? 4.411 0.982 -7.593 1.00 98.62 177 TYR A O 1
ATOM 1382 N N . ALA A 1 178 ? 6.381 1.369 -6.579 1.00 98.25 178 ALA A N 1
ATOM 1383 C CA . ALA A 1 178 ? 6.102 2.776 -6.308 1.00 98.25 178 ALA A CA 1
ATOM 1384 C C . ALA A 1 178 ? 5.907 3.573 -7.608 1.00 98.25 178 ALA A C 1
ATOM 1386 O O . ALA A 1 178 ? 4.946 4.327 -7.707 1.00 98.25 178 ALA A O 1
ATOM 1387 N N . VAL A 1 179 ? 6.763 3.377 -8.618 1.00 98.12 179 VAL A N 1
ATOM 1388 C CA . VAL A 1 179 ? 6.632 4.031 -9.932 1.00 98.12 179 VAL A CA 1
ATOM 1389 C C . VAL A 1 179 ? 5.288 3.696 -10.574 1.00 98.12 179 VAL A C 1
ATOM 1391 O O . VAL A 1 179 ? 4.548 4.616 -10.901 1.00 98.12 179 VAL A O 1
ATOM 1394 N N . GLN A 1 180 ? 4.927 2.412 -10.668 1.00 98.06 180 GLN A N 1
ATOM 1395 C CA . GLN A 1 180 ? 3.641 2.017 -11.257 1.00 98.06 180 GLN A CA 1
ATOM 1396 C C . GLN A 1 180 ? 2.443 2.602 -10.492 1.00 98.06 180 GLN A C 1
ATOM 1398 O O . GLN A 1 180 ? 1.449 2.995 -11.097 1.00 98.06 180 GLN A O 1
ATOM 1403 N N . ALA A 1 181 ? 2.516 2.672 -9.159 1.00 98.12 181 ALA A N 1
ATOM 1404 C CA . ALA A 1 181 ? 1.470 3.300 -8.358 1.00 98.12 181 ALA A CA 1
ATOM 1405 C C . ALA A 1 181 ? 1.348 4.797 -8.660 1.00 98.12 181 ALA A C 1
ATOM 1407 O O . ALA A 1 181 ? 0.241 5.299 -8.818 1.00 98.12 181 ALA A O 1
ATOM 1408 N N . ILE A 1 182 ? 2.475 5.501 -8.746 1.00 97.31 182 ILE A N 1
ATOM 1409 C CA . ILE A 1 182 ? 2.518 6.942 -9.002 1.00 97.31 182 ILE A CA 1
ATOM 1410 C C . ILE A 1 182 ? 1.997 7.258 -10.402 1.00 97.31 182 ILE A C 1
ATOM 1412 O O . ILE A 1 182 ? 1.151 8.135 -10.525 1.00 97.31 182 ILE A O 1
ATOM 1416 N N . GLU A 1 183 ? 2.421 6.508 -11.422 1.00 95.56 183 GLU A N 1
ATOM 1417 C CA . GLU A 1 183 ? 1.924 6.654 -12.797 1.00 95.56 183 GLU A CA 1
ATOM 1418 C C . GLU A 1 183 ? 0.393 6.550 -12.839 1.00 95.56 183 GLU A C 1
ATOM 1420 O O . GLU A 1 183 ? -0.268 7.442 -13.364 1.00 95.56 183 GLU A O 1
ATOM 1425 N N . LEU A 1 184 ? -0.187 5.537 -12.182 1.00 96.25 184 LEU A N 1
ATOM 1426 C CA . LEU A 1 184 ? -1.643 5.391 -12.084 1.00 96.25 184 LEU A CA 1
ATOM 1427 C C . LEU A 1 184 ? -2.324 6.545 -11.336 1.00 96.25 184 LEU A C 1
ATOM 1429 O O . LEU A 1 184 ? -3.448 6.922 -11.667 1.00 96.25 184 LEU A O 1
ATOM 1433 N N . LEU A 1 185 ? -1.698 7.069 -10.283 1.00 95.31 185 LEU A N 1
ATOM 1434 C CA . LEU A 1 185 ? -2.271 8.148 -9.476 1.00 95.31 185 LEU A CA 1
ATOM 1435 C C . LEU A 1 185 ? -2.224 9.498 -10.198 1.00 95.31 185 LEU A C 1
ATOM 1437 O O . LEU A 1 185 ? -3.138 10.301 -10.001 1.00 95.31 185 LEU A O 1
ATOM 1441 N N . GLU A 1 186 ? -1.210 9.713 -11.034 1.00 91.12 186 GLU A N 1
ATOM 1442 C CA . GLU A 1 186 ? -1.036 10.914 -11.855 1.00 91.12 186 GLU A CA 1
ATOM 1443 C C . GLU A 1 186 ? -1.785 10.863 -13.192 1.00 91.12 186 GLU A C 1
ATOM 1445 O O . GLU A 1 186 ? -1.992 11.917 -13.788 1.00 91.12 186 GLU A O 1
ATOM 1450 N N . GLU A 1 187 ? -2.249 9.689 -13.642 1.00 88.06 187 GLU A N 1
ATOM 1451 C CA . GLU A 1 187 ? -3.225 9.603 -14.736 1.00 88.06 187 GLU A CA 1
ATOM 1452 C C . GLU A 1 187 ? -4.444 10.476 -14.391 1.00 88.06 187 GLU A C 1
ATOM 1454 O O . GLU A 1 187 ? -5.164 10.212 -13.414 1.00 88.06 187 GLU A O 1
ATOM 1459 N N . GLU A 1 188 ? -4.683 11.516 -15.196 1.00 64.56 188 GLU A N 1
ATOM 1460 C CA . GLU A 1 188 ? -5.929 12.274 -15.155 1.00 64.56 188 GLU A CA 1
ATOM 1461 C C . GLU A 1 188 ? -7.085 11.285 -15.338 1.00 64.56 188 GLU A C 1
ATOM 1463 O O . GLU A 1 188 ? -7.043 10.403 -16.198 1.00 64.56 188 GLU A O 1
ATOM 1468 N N . CYS A 1 189 ? -8.106 11.369 -14.482 1.00 55.12 189 CYS A N 1
ATOM 1469 C CA . CYS A 1 189 ? -9.310 10.589 -14.719 1.00 55.12 189 CYS A CA 1
ATOM 1470 C C . CYS A 1 189 ? -9.923 11.111 -16.020 1.00 55.12 189 CYS A C 1
ATOM 1472 O O . CYS A 1 189 ? -10.418 12.238 -16.036 1.00 55.12 189 CYS A O 1
ATOM 1474 N N . ASP A 1 190 ? -9.876 10.313 -17.090 1.00 45.72 190 ASP A N 1
ATOM 1475 C CA . ASP A 1 190 ? -10.672 10.568 -18.287 1.00 45.72 190 ASP A CA 1
ATOM 1476 C C . ASP A 1 190 ? -12.122 10.754 -17.827 1.00 45.72 190 ASP A C 1
ATOM 1478 O O . ASP A 1 190 ? -12.764 9.822 -17.335 1.00 45.72 190 ASP A O 1
ATOM 1482 N N . ASN A 1 191 ? -12.613 11.989 -17.928 1.00 37.03 191 ASN A N 1
ATOM 1483 C CA . ASN A 1 191 ? -14.017 12.316 -17.723 1.00 37.03 191 ASN A CA 1
ATOM 1484 C C . ASN A 1 191 ? -14.787 11.773 -18.938 1.00 37.03 191 ASN A C 1
ATOM 1486 O O . ASN A 1 191 ? -15.080 12.522 -19.871 1.00 37.03 191 ASN A O 1
ATOM 1490 N N . GLY A 1 192 ? -15.008 10.458 -18.952 1.00 34.94 192 GLY A N 1
ATOM 1491 C CA . GLY A 1 192 ? -15.846 9.746 -19.917 1.00 34.94 192 GLY A CA 1
ATOM 1492 C C . GLY A 1 192 ? -17.281 9.624 -19.438 1.00 34.94 192 GLY A C 1
ATOM 1493 O O . GLY A 1 192 ? -17.470 9.188 -18.280 1.00 34.94 192 GLY A O 1
#

Solvent-accessible surface area (backbone atoms only — not comparable to full-atom values): 10442 Å² total; per-residue (Å²): 131,85,50,60,27,40,51,38,16,46,32,53,40,43,42,7,43,89,67,64,20,56,50,81,92,69,85,45,42,38,59,38,45,48,28,43,52,51,38,36,56,34,62,75,68,46,89,46,70,67,51,18,46,54,33,26,56,54,46,43,53,51,45,28,60,76,68,70,49,95,70,55,70,61,58,38,36,48,37,32,31,49,55,17,50,31,50,47,41,72,24,77,81,38,76,80,60,36,61,47,54,53,51,5,35,68,59,42,50,85,76,57,93,73,78,74,50,40,74,74,64,42,23,43,32,18,17,48,47,24,25,51,34,35,20,62,68,67,74,46,84,84,76,81,84,86,62,36,73,79,42,70,81,64,82,50,66,89,45,100,60,26,73,49,55,60,28,58,81,76,36,42,60,29,26,32,31,39,49,57,20,48,55,58,66,68,50,74,79,79,92,121

Sequence (192 aa):
MPSVNCILGDKLTAFAPHTTGIPFGMGKELEIIKQLYDISVLVDAHDNLDDVYTSYIATVKAELAYRGLSVSPERVLQDTINASVFIASRGHYSSDEYPLYLQGMRGIVGHIYGERFSADKAVLPACKTMYLAACLLKRKRFNRVTDPSRFSGAHIGNTQYARLSSLRKLDAEAFAYAVQAIELLEEECDNG